Protein AF-A0AAD7UIY4-F1 (afdb_monomer_lite)

Foldseek 3Di:
DPLEFEADADPPPPDDDDPPDACQQLVNDPPVFWPAPDDPRFWTWGADPRDPFPPKIKTFGNDQAFLQDDDALSNLVVQAVCQAVLCWKKKGWSDVLQVDPGGGHIIITHHPVRVCVRRPVVNLVDPFPVVQLVVPDPDPFDQDPVQRTDWDWDDGPLLPLFQKTKTWADACVVDPDNCVPVVVSSVNSVNNVCVSQVQSVQDDPPTGATWMWIDHNTMIMITGWDGQFDPRFGDHNVLSSSRTYDHDPVSSVVCVVVVCSSVRNNVGGDGHPDD

Organism: NCBI:txid2483200

pLDDT: mean 83.45, std 15.8, range [35.38, 98.38]

Sequence (275 aa):
MRFVVMLSSRDEKPRGGGTDYDPLAIENVPASMVVKERIFDDYALILNKFPAFRGHALLASLDPIDQAARLTKWDLDALHRCATAAKALGFYNSHDVAGSSQVHRHFQLVPVDSIAAVVGRRNFFFPGIFDQVHELPREFWRWSSKTPFFPVVRRLPALHGVAHGLVQLPRRATFDIDFARDGGFADALLRSYVALATDLGILGDVQEAPHNILLSEAWILVVKRAKATARGVAVNGLAFAAILLARDADVFDALVRDRRPLSVLRDVSAAPPPP

Structure (mmCIF, N/CA/C/O backbone):
data_AF-A0AAD7UIY4-F1
#
_entry.id   AF-A0AAD7UIY4-F1
#
loop_
_atom_site.group_PDB
_atom_site.id
_atom_site.type_symbol
_atom_site.label_atom_id
_atom_site.label_alt_id
_atom_site.label_comp_id
_atom_site.label_asym_id
_atom_site.label_entity_id
_atom_site.label_seq_id
_atom_site.pdbx_PDB_ins_code
_atom_site.Cartn_x
_atom_site.Cartn_y
_atom_site.Cartn_z
_atom_site.occupancy
_atom_site.B_iso_or_equiv
_atom_site.auth_seq_id
_atom_site.auth_comp_id
_atom_site.auth_asym_id
_atom_site.auth_atom_id
_atom_site.pdbx_PDB_model_num
ATOM 1 N N . MET A 1 1 ? -6.453 18.202 16.624 1.00 43.06 1 MET A N 1
ATOM 2 C CA . MET A 1 1 ? -5.857 16.950 16.110 1.00 43.06 1 MET A CA 1
ATOM 3 C C . MET A 1 1 ? -6.797 16.375 15.057 1.00 43.06 1 MET A C 1
ATOM 5 O O . MET A 1 1 ? -7.878 15.940 15.430 1.00 43.06 1 MET A O 1
ATOM 9 N N . ARG A 1 2 ? -6.467 16.454 13.759 1.00 51.56 2 ARG A N 1
ATOM 10 C CA . ARG A 1 2 ? -7.302 15.898 12.671 1.00 51.56 2 ARG A CA 1
ATOM 11 C C . ARG A 1 2 ? -6.602 14.690 12.035 1.00 51.56 2 ARG A C 1
ATOM 13 O O . ARG A 1 2 ? -5.917 14.833 11.034 1.00 51.56 2 ARG A O 1
ATOM 20 N N . PHE A 1 3 ? -6.769 13.519 12.651 1.00 66.56 3 PHE A N 1
ATOM 21 C CA . PHE A 1 3 ? -6.440 12.204 12.058 1.00 66.56 3 PHE A CA 1
ATOM 22 C C . PHE A 1 3 ? -7.589 11.651 11.209 1.00 66.56 3 PHE A C 1
ATOM 24 O O . PHE A 1 3 ? -7.449 10.650 10.514 1.00 66.56 3 PHE A O 1
ATOM 31 N N . VAL A 1 4 ? -8.747 12.300 11.314 1.00 69.12 4 VAL A N 1
ATOM 32 C CA . VAL A 1 4 ? -9.960 11.979 10.582 1.00 69.12 4 VAL A CA 1
ATOM 33 C C . VAL A 1 4 ? -10.138 13.057 9.526 1.00 69.12 4 VAL A C 1
ATOM 35 O O . VAL A 1 4 ? -10.145 14.250 9.841 1.00 69.12 4 VAL A O 1
ATOM 38 N N . VAL A 1 5 ? -10.252 12.635 8.277 1.00 73.31 5 VAL A N 1
ATOM 39 C CA . VAL A 1 5 ? -10.535 13.491 7.132 1.00 73.31 5 VAL A CA 1
ATOM 40 C C . VAL A 1 5 ? -11.968 13.222 6.712 1.00 73.31 5 VAL A C 1
ATOM 42 O O . VAL A 1 5 ? -12.339 12.079 6.447 1.00 73.31 5 VAL A O 1
ATOM 45 N N . MET A 1 6 ? -12.768 14.283 6.664 1.00 74.81 6 MET A N 1
ATOM 46 C CA . MET A 1 6 ? -14.099 14.216 6.083 1.00 74.81 6 MET A CA 1
ATOM 47 C C . MET A 1 6 ? -13.977 14.127 4.569 1.00 74.81 6 MET A C 1
ATOM 49 O O . MET A 1 6 ? -13.339 14.979 3.948 1.00 74.81 6 MET A O 1
ATOM 53 N N . LEU A 1 7 ? -14.568 13.098 3.974 1.00 68.12 7 LEU A N 1
ATOM 54 C CA . LEU A 1 7 ? -14.734 13.052 2.531 1.00 68.12 7 LEU A CA 1
ATOM 55 C C . LEU A 1 7 ? -15.811 14.070 2.147 1.00 68.12 7 LEU A C 1
ATOM 57 O O . LEU A 1 7 ? -16.912 14.038 2.690 1.00 68.12 7 LEU A O 1
ATOM 61 N N . SER A 1 8 ? -15.516 14.970 1.208 1.00 57.50 8 SER A N 1
ATOM 62 C CA . SER A 1 8 ? -16.577 15.747 0.564 1.00 57.50 8 SER A CA 1
ATOM 63 C C . SER A 1 8 ? -17.546 14.778 -0.117 1.00 57.50 8 SER A C 1
ATOM 65 O O . SER A 1 8 ? -17.100 13.772 -0.681 1.00 57.50 8 SER A O 1
ATOM 67 N N . SER A 1 9 ? -18.851 15.058 -0.025 1.00 47.31 9 SER A N 1
ATOM 68 C CA . SER A 1 9 ? -19.930 14.218 -0.560 1.00 47.31 9 SER A CA 1
ATOM 69 C C . SER A 1 9 ? -19.562 13.678 -1.940 1.00 47.31 9 SER A C 1
ATOM 71 O O . SER A 1 9 ? -19.321 14.446 -2.872 1.00 47.31 9 SER A O 1
ATOM 73 N N . ARG A 1 10 ? -19.457 12.354 -2.058 1.00 53.06 10 ARG A N 1
ATOM 74 C CA . ARG A 1 10 ? -19.267 11.703 -3.352 1.00 53.06 10 ARG A CA 1
ATOM 75 C C . ARG A 1 10 ? -20.623 11.635 -4.045 1.00 53.06 10 ARG A C 1
ATOM 77 O O . ARG A 1 10 ? -21.577 11.186 -3.416 1.00 53.06 10 ARG A O 1
ATOM 84 N N . ASP A 1 11 ? -20.671 11.959 -5.334 1.00 43.06 11 ASP A N 1
ATOM 85 C CA . ASP A 1 11 ? -21.581 11.237 -6.226 1.00 43.06 11 ASP A CA 1
ATOM 86 C C . ASP A 1 11 ? -21.303 9.749 -6.001 1.00 43.06 11 ASP A C 1
ATOM 88 O O . ASP A 1 11 ? -20.136 9.334 -6.036 1.00 43.06 11 ASP A O 1
ATOM 92 N N . GLU A 1 12 ? -22.324 8.965 -5.649 1.00 42.91 12 GLU A N 1
ATOM 93 C CA . GLU A 1 12 ? -22.140 7.553 -5.323 1.00 42.91 12 GLU A CA 1
ATOM 94 C C . GLU A 1 12 ? -21.282 6.888 -6.402 1.00 42.91 12 GLU A C 1
ATOM 96 O O . GLU A 1 12 ? -21.624 6.895 -7.585 1.00 42.91 12 GLU A O 1
ATOM 101 N N . LYS A 1 13 ? -20.134 6.319 -6.003 1.00 47.25 13 LYS A N 1
ATOM 102 C CA . LYS A 1 13 ? -19.367 5.454 -6.903 1.00 47.25 13 LYS A CA 1
ATOM 103 C C . LYS A 1 13 ? -20.346 4.340 -7.290 1.00 47.25 13 LYS A C 1
ATOM 105 O O . LYS A 1 13 ? -20.776 3.638 -6.369 1.00 47.25 13 LYS A O 1
ATOM 110 N N . PRO A 1 14 ? -20.736 4.197 -8.571 1.00 40.72 14 PRO A N 1
ATOM 111 C CA . PRO A 1 14 ? -21.748 3.226 -8.948 1.00 40.72 14 PRO A CA 1
ATOM 112 C C . PRO A 1 14 ? -21.320 1.860 -8.416 1.00 40.72 14 PRO A C 1
ATOM 114 O O . PRO A 1 14 ? -20.187 1.417 -8.634 1.00 40.72 14 PRO A O 1
ATOM 117 N N . ARG A 1 15 ? -22.196 1.242 -7.619 1.00 41.91 15 ARG A N 1
ATOM 118 C CA . ARG A 1 15 ? -21.988 -0.118 -7.132 1.00 41.91 15 ARG A CA 1
ATOM 119 C C . ARG A 1 15 ? -22.117 -1.030 -8.343 1.00 41.91 15 ARG A C 1
ATOM 121 O O . ARG A 1 15 ? -23.230 -1.254 -8.789 1.00 41.91 15 ARG A O 1
ATOM 128 N N . GLY A 1 16 ? -20.983 -1.494 -8.863 1.00 40.84 16 GLY A N 1
ATOM 129 C CA . GLY A 1 16 ? -20.908 -2.531 -9.889 1.00 40.84 16 GLY A CA 1
ATOM 130 C C . GLY A 1 16 ? -21.664 -2.199 -11.176 1.00 40.84 16 GLY A C 1
ATOM 131 O O . GLY A 1 16 ? -22.833 -2.540 -11.323 1.00 40.84 16 GLY A O 1
ATOM 132 N N . GLY A 1 17 ? -20.959 -1.635 -12.161 1.00 35.38 17 GLY A N 1
ATOM 133 C CA . GLY A 1 17 ? -21.239 -2.053 -13.537 1.00 35.38 17 GLY A CA 1
ATOM 134 C C . GLY A 1 17 ? -20.966 -3.557 -13.628 1.00 35.38 17 GLY A C 1
ATOM 135 O O . GLY A 1 17 ? -20.119 -4.047 -12.881 1.00 35.38 17 GLY A O 1
ATOM 136 N N . GLY A 1 18 ? -21.735 -4.280 -14.445 1.00 42.84 18 GLY A N 1
ATOM 137 C CA . GLY A 1 18 ? -21.683 -5.741 -14.558 1.00 42.84 18 GLY A CA 1
ATOM 138 C C . GLY A 1 18 ? -20.267 -6.310 -14.689 1.00 42.84 18 GLY A C 1
ATOM 139 O O . GLY A 1 18 ? -19.319 -5.587 -14.979 1.00 42.84 18 GLY A O 1
ATOM 140 N N . THR A 1 19 ? -20.146 -7.620 -14.488 1.00 54.94 19 THR A N 1
ATOM 141 C CA . THR A 1 19 ? -18.904 -8.411 -14.361 1.00 54.94 19 THR A CA 1
ATOM 142 C C . THR A 1 19 ? -17.861 -8.268 -15.483 1.00 54.94 19 THR A C 1
ATOM 144 O O . THR A 1 19 ? -16.831 -8.922 -15.404 1.00 54.94 19 THR A O 1
ATOM 147 N N . ASP A 1 20 ? -18.101 -7.426 -16.488 1.00 68.81 20 ASP A N 1
ATOM 148 C CA . ASP A 1 20 ? -17.290 -7.249 -17.697 1.00 68.81 20 ASP A CA 1
ATOM 149 C C . ASP A 1 20 ? -16.693 -5.831 -17.856 1.00 68.81 20 ASP A C 1
ATOM 151 O O . ASP A 1 20 ? -15.932 -5.584 -18.786 1.00 68.81 20 ASP A O 1
ATOM 155 N N . TYR A 1 21 ? -17.027 -4.865 -16.982 1.00 85.31 21 TYR A N 1
ATOM 156 C CA . TYR A 1 21 ? -16.482 -3.500 -17.072 1.00 85.31 21 TYR A CA 1
ATOM 157 C C . TYR A 1 21 ? -15.357 -3.257 -16.063 1.00 85.31 21 TYR A C 1
ATOM 159 O O . TYR A 1 21 ? -15.598 -3.119 -14.860 1.00 85.31 21 TYR A O 1
ATOM 167 N N . ASP A 1 22 ? -14.136 -3.116 -16.573 1.00 91.25 22 ASP A N 1
ATOM 168 C CA . ASP A 1 22 ? -12.963 -2.748 -15.788 1.00 91.25 22 ASP A CA 1
ATOM 169 C C . ASP A 1 22 ? -12.681 -1.233 -15.875 1.00 91.25 22 ASP A C 1
ATOM 171 O O . ASP A 1 22 ? -12.227 -0.747 -16.913 1.00 91.25 22 ASP A O 1
ATOM 175 N N . PRO A 1 23 ? -12.905 -0.451 -14.800 1.00 91.38 23 PRO A N 1
ATOM 176 C CA . PRO A 1 23 ? -12.674 0.993 -14.809 1.00 91.38 23 PRO A CA 1
ATOM 177 C C . PRO A 1 23 ? -11.189 1.388 -14.793 1.00 91.38 23 PRO A C 1
ATOM 179 O O . PRO A 1 23 ? -10.902 2.587 -14.807 1.00 91.38 23 PRO A O 1
ATOM 182 N N . LEU A 1 24 ? -10.272 0.426 -14.662 1.00 93.38 24 LEU A N 1
ATOM 183 C CA . LEU A 1 24 ? -8.826 0.648 -14.658 1.00 93.38 24 LEU A CA 1
ATOM 184 C C . LEU A 1 24 ? -8.158 0.233 -15.974 1.00 93.38 24 LEU A C 1
ATOM 186 O O . LEU A 1 24 ? -7.018 0.635 -16.200 1.00 93.38 24 LEU A O 1
ATOM 190 N N . ALA A 1 25 ? -8.862 -0.493 -16.847 1.00 92.81 25 ALA A N 1
ATOM 191 C CA . ALA A 1 25 ? -8.415 -0.739 -18.213 1.00 92.81 25 ALA A CA 1
ATOM 192 C C . ALA A 1 25 ? -8.257 0.598 -18.954 1.00 92.81 25 ALA A C 1
ATOM 194 O O . ALA A 1 25 ? -9.132 1.466 -18.880 1.00 92.81 25 ALA A O 1
ATOM 195 N N . ILE A 1 26 ? -7.121 0.796 -19.626 1.00 91.56 26 ILE A N 1
ATOM 196 C CA . ILE A 1 26 ? -6.705 2.113 -20.127 1.00 91.56 26 ILE A CA 1
ATOM 197 C C . ILE A 1 26 ? -7.693 2.690 -21.148 1.00 91.56 26 ILE A C 1
ATOM 199 O O . ILE A 1 26 ? -7.955 3.890 -21.147 1.00 91.56 26 ILE A O 1
ATOM 203 N N . GLU A 1 27 ? -8.314 1.829 -21.950 1.00 91.50 27 GLU A N 1
ATOM 204 C CA . GLU A 1 27 ? -9.367 2.147 -22.913 1.00 91.50 27 GLU A CA 1
ATOM 205 C C . GLU A 1 27 ? -10.652 2.683 -22.261 1.00 91.50 27 GLU A C 1
ATOM 207 O O . GLU A 1 27 ? -11.400 3.430 -22.892 1.00 91.50 27 GLU A O 1
ATOM 212 N N . ASN A 1 28 ? -10.887 2.352 -20.988 1.00 93.81 28 ASN A N 1
ATOM 213 C CA . ASN A 1 28 ? -12.046 2.786 -20.209 1.00 93.81 28 ASN A CA 1
ATOM 214 C C . ASN A 1 28 ? -11.757 4.050 -19.376 1.00 93.81 28 ASN A C 1
ATOM 216 O O . ASN A 1 28 ? -12.668 4.616 -18.757 1.00 93.81 28 ASN A O 1
ATOM 220 N N . VAL A 1 29 ? -10.502 4.513 -19.337 1.00 94.19 29 VAL A N 1
ATOM 221 C CA . VAL A 1 29 ? -10.089 5.707 -18.591 1.00 94.19 29 VAL A CA 1
ATOM 222 C C . VAL A 1 29 ? -10.163 6.939 -19.503 1.00 94.19 29 VAL A C 1
ATOM 224 O O . VAL A 1 29 ? -9.550 6.958 -20.567 1.00 94.19 29 VAL A O 1
ATOM 227 N N . PRO A 1 30 ? -10.856 8.026 -19.101 1.00 95.12 30 PRO A N 1
ATOM 228 C CA . PRO A 1 30 ? -10.856 9.263 -19.875 1.00 95.12 30 PRO A CA 1
ATOM 229 C C . PRO A 1 30 ? -9.433 9.782 -20.107 1.00 95.12 30 PRO A C 1
ATOM 231 O O . PRO A 1 30 ? -8.665 9.902 -19.153 1.00 95.12 30 PRO A O 1
ATOM 234 N N . ALA A 1 31 ? -9.105 10.182 -21.339 1.00 94.88 31 ALA A N 1
ATOM 235 C CA . ALA A 1 31 ? -7.763 10.658 -21.699 1.00 94.88 31 ALA A CA 1
ATOM 236 C C . ALA A 1 31 ? -7.254 11.805 -20.800 1.00 94.88 31 ALA A C 1
ATOM 238 O O . ALA A 1 31 ? -6.067 11.888 -20.502 1.00 94.88 31 ALA A O 1
ATOM 239 N N . SER A 1 32 ? -8.154 12.654 -20.289 1.00 95.31 32 SER A N 1
ATOM 240 C CA . SER A 1 32 ? -7.828 13.737 -19.346 1.00 95.31 32 SER A CA 1
ATOM 241 C C . SER A 1 32 ? -7.322 13.261 -17.979 1.00 95.31 32 SER A C 1
ATOM 243 O O . SER A 1 32 ? -6.753 14.047 -17.222 1.00 95.31 32 SER A O 1
ATOM 245 N N . MET A 1 33 ? -7.541 11.991 -17.643 1.00 96.50 33 MET A N 1
ATOM 246 C CA . MET A 1 33 ? -7.080 11.362 -16.410 1.00 96.50 33 MET A CA 1
ATOM 247 C C . MET A 1 33 ? -5.817 10.527 -16.614 1.00 96.50 33 MET A C 1
ATOM 249 O O . MET A 1 33 ? -5.209 10.120 -15.626 1.00 96.50 33 MET A O 1
ATOM 253 N N . VAL A 1 34 ? -5.395 10.274 -17.851 1.00 96.94 34 VAL A N 1
ATOM 254 C CA . VAL A 1 34 ? -4.191 9.492 -18.128 1.00 96.94 34 VAL A CA 1
ATOM 255 C C . VAL A 1 34 ? -2.964 10.393 -18.006 1.00 96.94 34 VAL A C 1
ATOM 257 O O . VAL A 1 34 ? -2.796 11.355 -18.749 1.00 96.94 34 VAL A O 1
ATOM 260 N N . VAL A 1 35 ? -2.083 10.086 -17.052 1.00 96.31 35 VAL A N 1
ATOM 261 C CA . VAL A 1 35 ? -0.799 10.786 -16.883 1.00 96.31 35 VAL A CA 1
ATOM 262 C C . VAL A 1 35 ? 0.253 10.172 -17.805 1.00 96.31 35 VAL A C 1
ATOM 264 O O . VAL A 1 35 ? 1.027 10.889 -18.442 1.00 96.31 35 VAL A O 1
ATOM 267 N N . LYS A 1 36 ? 0.287 8.836 -17.865 1.00 96.69 36 LYS A N 1
ATOM 268 C CA . LYS A 1 36 ? 1.100 8.039 -18.787 1.00 96.69 36 LYS A CA 1
ATOM 269 C C . LYS A 1 36 ? 0.333 6.779 -19.168 1.00 96.69 36 LYS A C 1
ATOM 271 O O . LYS A 1 36 ? -0.017 6.001 -18.288 1.00 96.69 36 LYS A O 1
ATOM 276 N N . GLU A 1 37 ? 0.138 6.569 -20.466 1.00 96.12 37 GLU A N 1
ATOM 277 C CA . GLU A 1 37 ? -0.482 5.348 -21.004 1.00 96.12 37 GLU A CA 1
ATOM 278 C C . GLU A 1 37 ? 0.381 4.107 -20.763 1.00 96.12 37 GLU A C 1
ATOM 280 O O . GLU A 1 37 ? -0.148 3.017 -20.592 1.00 96.12 37 GLU A O 1
ATOM 285 N N . ARG A 1 38 ? 1.710 4.277 -20.723 1.00 96.50 38 ARG A N 1
ATOM 286 C CA . ARG A 1 38 ? 2.664 3.205 -20.437 1.00 96.50 38 ARG A CA 1
ATOM 287 C C . ARG A 1 38 ? 3.859 3.724 -19.642 1.00 96.50 38 ARG A C 1
ATOM 289 O O . ARG A 1 38 ? 4.461 4.739 -20.003 1.00 96.50 38 ARG A O 1
ATOM 296 N N . ILE A 1 39 ? 4.207 3.029 -18.566 1.00 94.88 39 ILE A N 1
ATOM 297 C CA . ILE A 1 39 ? 5.400 3.239 -17.746 1.00 94.88 39 ILE A CA 1
ATOM 298 C C . ILE A 1 39 ? 5.933 1.884 -17.270 1.00 94.88 39 ILE A C 1
ATOM 300 O O . ILE A 1 39 ? 5.157 1.017 -16.879 1.00 94.88 39 ILE A O 1
ATOM 304 N N . PHE A 1 40 ? 7.259 1.713 -17.312 1.00 93.25 40 PHE A N 1
ATOM 305 C CA . PHE A 1 40 ? 7.935 0.444 -16.989 1.00 93.25 40 PHE A CA 1
ATOM 306 C C . PHE A 1 40 ? 7.356 -0.760 -17.750 1.00 93.25 40 PHE A C 1
ATOM 308 O O . PHE A 1 40 ? 7.259 -1.846 -17.196 1.00 93.25 40 PHE A O 1
ATOM 315 N N . ASP A 1 41 ? 6.939 -0.516 -18.994 1.00 91.94 41 ASP A N 1
ATOM 316 C CA . ASP A 1 41 ? 6.332 -1.455 -19.941 1.00 91.94 41 ASP A CA 1
ATOM 317 C C . ASP A 1 41 ? 4.955 -2.016 -19.559 1.00 91.94 41 ASP A C 1
ATOM 319 O O . ASP A 1 41 ? 4.085 -2.029 -20.425 1.00 91.94 41 ASP A O 1
ATOM 323 N N . ASP A 1 42 ? 4.700 -2.345 -18.295 1.00 96.25 42 ASP A N 1
ATOM 324 C CA . ASP A 1 42 ? 3.527 -3.131 -17.882 1.00 96.25 42 ASP A CA 1
ATOM 325 C C . ASP A 1 42 ? 2.455 -2.336 -17.122 1.00 96.25 42 ASP A C 1
ATOM 327 O O . ASP A 1 42 ? 1.454 -2.908 -16.689 1.00 96.25 42 ASP A O 1
ATOM 331 N N . TYR A 1 43 ? 2.640 -1.024 -16.940 1.00 98.06 43 TYR A N 1
ATOM 332 C CA . TYR A 1 43 ? 1.742 -0.205 -16.120 1.00 98.06 43 TYR A CA 1
ATOM 333 C C . TYR A 1 43 ? 1.270 1.060 -16.831 1.00 98.06 43 TYR A C 1
ATOM 335 O O . TYR A 1 43 ? 1.999 1.659 -17.620 1.00 98.06 43 TYR A O 1
ATOM 343 N N . ALA A 1 44 ? 0.087 1.535 -16.455 1.00 98.00 44 ALA A N 1
ATOM 344 C CA . ALA A 1 44 ? -0.394 2.880 -16.734 1.00 98.00 44 ALA A CA 1
ATOM 345 C C . ALA A 1 44 ? -0.421 3.713 -15.446 1.00 98.00 44 ALA A C 1
ATOM 347 O O . ALA A 1 44 ? -0.730 3.218 -14.359 1.00 98.00 44 ALA A O 1
ATOM 348 N N . LEU A 1 45 ? -0.132 5.009 -15.569 1.00 98.06 45 LEU A N 1
ATOM 349 C CA . LEU A 1 45 ? -0.292 5.973 -14.483 1.00 98.06 45 LEU A CA 1
ATOM 350 C C . LEU A 1 45 ? -1.500 6.859 -14.784 1.00 98.06 45 LEU A C 1
ATOM 352 O O . LEU A 1 45 ? -1.476 7.653 -15.727 1.00 98.06 45 LEU A O 1
ATOM 356 N N . ILE A 1 46 ? -2.539 6.749 -13.962 1.00 97.62 46 ILE A N 1
ATOM 357 C CA . ILE A 1 46 ? -3.818 7.443 -14.149 1.00 97.62 46 ILE A CA 1
ATOM 358 C C . ILE A 1 46 ? -4.208 8.213 -12.885 1.00 97.62 46 ILE A C 1
ATOM 360 O O . ILE A 1 46 ? -3.826 7.857 -11.776 1.00 97.62 46 ILE A O 1
ATOM 364 N N . LEU A 1 47 ? -4.970 9.292 -13.012 1.00 97.06 47 LEU A N 1
ATOM 365 C CA . LEU A 1 47 ? -5.500 10.033 -11.871 1.00 97.06 47 LEU A CA 1
ATOM 366 C C . LEU A 1 47 ? -6.675 9.277 -11.245 1.00 97.06 47 LEU A C 1
ATOM 368 O O . LEU A 1 47 ? -7.480 8.654 -11.932 1.00 97.06 47 LEU A O 1
ATOM 372 N N . ASN A 1 48 ? -6.813 9.356 -9.924 1.00 94.81 48 ASN A N 1
ATOM 373 C CA . ASN A 1 48 ? -7.986 8.823 -9.245 1.00 94.81 48 ASN A CA 1
ATOM 374 C C . ASN A 1 48 ? -9.213 9.690 -9.575 1.00 94.81 48 ASN A C 1
ATOM 376 O O . ASN A 1 48 ? -9.179 10.903 -9.373 1.00 94.81 48 ASN A O 1
ATOM 380 N N . LYS A 1 49 ? -10.312 9.064 -10.022 1.00 90.81 49 LYS A N 1
ATOM 381 C CA . LYS A 1 49 ? -11.585 9.736 -10.354 1.00 90.81 49 LYS A CA 1
ATOM 382 C C . LYS A 1 49 ? -12.221 10.456 -9.163 1.00 90.81 49 LYS A C 1
ATOM 384 O O . LYS A 1 49 ? -12.889 11.468 -9.341 1.00 90.81 49 LYS A O 1
ATOM 389 N N . PHE A 1 50 ? -12.017 9.936 -7.951 1.00 87.94 50 PHE A N 1
ATOM 390 C CA . PHE A 1 50 ? -12.629 10.447 -6.720 1.00 87.94 50 PHE A CA 1
ATOM 391 C C . PHE A 1 50 ? -11.565 10.733 -5.647 1.00 87.94 50 PHE A C 1
ATOM 393 O O . PHE A 1 50 ? -11.535 10.061 -4.600 1.00 87.94 50 PHE A O 1
ATOM 400 N N . PRO A 1 51 ? -10.652 11.689 -5.901 1.00 89.06 51 PRO A N 1
ATOM 401 C CA . PRO A 1 51 ? -9.492 11.902 -5.057 1.00 89.06 51 PRO A CA 1
ATOM 402 C C . PRO A 1 51 ? -9.873 12.667 -3.783 1.00 89.06 51 PRO A C 1
ATOM 404 O O . PRO A 1 51 ? -10.364 13.787 -3.840 1.00 89.06 51 PRO A O 1
ATOM 407 N N . ALA A 1 52 ? -9.583 12.089 -2.613 1.00 86.56 52 ALA A N 1
ATOM 408 C CA . ALA A 1 52 ? -9.620 12.823 -1.339 1.00 86.56 52 ALA A CA 1
ATOM 409 C C . ALA A 1 52 ? -8.415 13.773 -1.171 1.00 86.56 52 ALA A C 1
ATOM 411 O O . ALA A 1 52 ? -8.433 14.682 -0.347 1.00 86.56 52 ALA A O 1
ATOM 412 N N . PHE A 1 53 ? -7.359 13.544 -1.955 1.00 89.62 53 PHE A N 1
ATOM 413 C CA . PHE A 1 53 ? -6.098 14.273 -1.924 1.00 89.62 53 PHE A CA 1
ATOM 414 C C . PHE A 1 53 ? -5.738 14.687 -3.348 1.00 89.62 53 PHE A C 1
ATOM 416 O O . PHE A 1 53 ? -5.819 13.877 -4.274 1.00 89.62 53 PHE A O 1
ATOM 423 N N . ARG A 1 54 ? -5.334 15.942 -3.540 1.00 92.50 54 ARG A N 1
ATOM 424 C CA . ARG A 1 54 ? -4.926 16.461 -4.846 1.00 92.50 54 ARG A CA 1
ATOM 425 C C . ARG A 1 54 ? -3.744 15.651 -5.383 1.00 92.50 54 ARG A C 1
ATOM 427 O O . ARG A 1 54 ? -2.784 15.384 -4.667 1.00 92.50 54 ARG A O 1
ATOM 434 N N . GLY A 1 55 ? -3.811 15.294 -6.664 1.00 93.38 55 GLY A N 1
ATOM 435 C CA . GLY A 1 55 ? -2.764 14.507 -7.317 1.00 93.38 55 GLY A CA 1
ATOM 436 C C . GLY A 1 55 ? -2.729 13.038 -6.890 1.00 93.38 55 GLY A C 1
ATOM 437 O O . GLY A 1 55 ? -1.741 12.370 -7.172 1.00 93.38 55 GLY A O 1
ATOM 438 N N . HIS A 1 56 ? -3.774 12.529 -6.221 1.00 96.19 56 HIS A N 1
ATOM 439 C CA . HIS A 1 56 ? -3.915 11.095 -5.979 1.00 96.19 56 HIS A CA 1
ATOM 440 C C . HIS A 1 56 ? -4.005 10.359 -7.323 1.00 96.19 56 HIS A C 1
ATOM 442 O O . HIS A 1 56 ? -4.958 10.556 -8.079 1.00 96.19 56 HIS A O 1
ATOM 448 N N . ALA A 1 57 ? -3.014 9.517 -7.599 1.00 97.62 57 ALA A N 1
ATOM 449 C CA . ALA A 1 57 ? -2.906 8.713 -8.807 1.00 97.62 57 ALA A CA 1
ATOM 450 C C . ALA A 1 57 ? -2.971 7.211 -8.495 1.00 97.62 57 ALA A C 1
ATOM 452 O O . ALA A 1 57 ? -2.706 6.780 -7.370 1.00 97.62 57 ALA A O 1
ATOM 453 N N . LEU A 1 58 ? -3.323 6.429 -9.507 1.00 98.19 58 LEU A N 1
ATOM 454 C CA . LEU A 1 58 ? -3.303 4.979 -9.527 1.00 98.19 58 LEU A CA 1
ATOM 455 C C . LEU A 1 58 ? -2.227 4.532 -10.520 1.00 98.19 58 LEU A C 1
ATOM 457 O O . LEU A 1 58 ? -2.172 5.034 -11.642 1.00 98.19 58 LEU A O 1
ATOM 461 N N . LEU A 1 59 ? -1.381 3.601 -10.099 1.00 98.38 59 LEU A N 1
ATOM 462 C CA . LEU A 1 59 ? -0.494 2.846 -10.976 1.00 98.38 59 LEU A CA 1
ATOM 463 C C . LEU A 1 59 ? -1.175 1.497 -11.216 1.00 98.38 59 LEU A C 1
ATOM 465 O O . LEU A 1 59 ? -1.165 0.657 -10.318 1.00 98.38 59 LEU A O 1
ATOM 469 N N . ALA A 1 60 ? -1.838 1.337 -12.356 1.00 98.06 60 ALA A N 1
ATOM 470 C CA . ALA A 1 60 ? -2.584 0.128 -12.712 1.00 98.06 60 ALA A CA 1
ATOM 471 C C . ALA A 1 60 ? -1.751 -0.733 -13.664 1.00 98.06 60 ALA A C 1
ATOM 473 O O . ALA A 1 60 ? -1.013 -0.178 -14.480 1.00 98.06 60 ALA A O 1
ATOM 474 N N . SER A 1 61 ? -1.838 -2.059 -13.555 1.00 98.06 61 SER A N 1
ATOM 475 C CA . SER A 1 61 ? -1.277 -2.932 -14.590 1.00 98.06 61 SER A CA 1
ATOM 476 C C . SER A 1 61 ? -2.009 -2.718 -15.916 1.00 98.06 61 SER A C 1
ATOM 478 O O . SER A 1 61 ? -3.144 -2.251 -15.950 1.00 98.06 61 SER A O 1
ATOM 480 N N . LEU A 1 62 ? -1.336 -3.002 -17.025 1.00 97.25 62 LEU A N 1
ATOM 481 C CA . LEU A 1 62 ? -1.971 -3.018 -18.342 1.00 97.25 62 LEU A CA 1
ATOM 482 C C . LEU A 1 62 ? -2.708 -4.336 -18.580 1.00 97.25 62 LEU A C 1
ATOM 484 O O . LEU A 1 62 ? -3.799 -4.332 -19.140 1.00 97.25 62 LEU A O 1
ATOM 488 N N . ASP A 1 63 ? -2.129 -5.440 -18.110 1.00 95.56 63 ASP A N 1
ATOM 489 C CA . ASP A 1 63 ? -2.797 -6.736 -18.094 1.00 95.56 63 ASP A CA 1
ATOM 490 C C . ASP A 1 63 ? -3.793 -6.814 -16.924 1.00 95.56 63 ASP A C 1
ATOM 492 O O . ASP A 1 63 ? -3.504 -6.287 -15.844 1.00 95.56 63 ASP A O 1
ATOM 496 N N . PRO A 1 64 ? -4.932 -7.518 -17.078 1.00 92.62 64 PRO A N 1
ATOM 497 C CA . PRO A 1 64 ? -5.965 -7.646 -16.049 1.00 92.62 64 PRO A CA 1
ATOM 498 C C . PRO A 1 64 ? 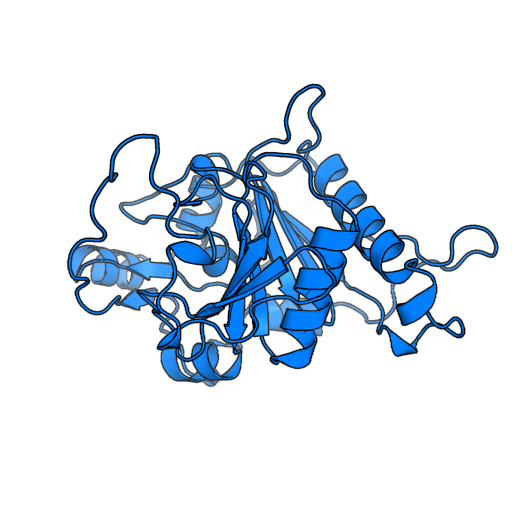-5.537 -8.634 -14.954 1.00 92.62 64 PRO A C 1
ATOM 500 O O . PRO A 1 64 ? -6.062 -9.741 -14.822 1.00 92.62 64 PRO A O 1
ATOM 503 N N . ILE A 1 65 ? -4.535 -8.248 -14.168 1.00 95.88 65 ILE A N 1
ATOM 504 C CA . ILE A 1 65 ? -4.012 -9.064 -13.076 1.00 95.88 65 ILE A CA 1
ATOM 505 C C . ILE A 1 65 ? -4.920 -8.899 -11.857 1.00 95.88 65 ILE A C 1
ATOM 507 O O . ILE A 1 65 ? -5.276 -7.782 -11.490 1.00 95.88 65 ILE A O 1
ATOM 511 N N . ASP A 1 66 ? -5.264 -9.999 -11.191 1.00 95.56 66 ASP A N 1
ATOM 512 C CA . ASP A 1 66 ? -6.057 -9.955 -9.962 1.00 95.56 66 ASP A CA 1
ATOM 513 C C . ASP A 1 66 ? -5.308 -9.218 -8.825 1.00 95.56 66 ASP A C 1
ATOM 515 O O . ASP A 1 66 ? -4.110 -9.414 -8.586 1.00 95.56 66 ASP A O 1
ATOM 519 N N . GLN A 1 67 ? -6.020 -8.356 -8.100 1.00 95.69 67 GLN A N 1
ATOM 520 C CA . GLN A 1 67 ? -5.512 -7.535 -6.998 1.00 95.69 67 GLN A CA 1
ATOM 521 C C . GLN A 1 67 ? -5.005 -8.396 -5.831 1.00 95.69 67 GLN A C 1
ATOM 523 O O . GLN A 1 67 ? -4.160 -7.964 -5.057 1.00 95.69 67 GLN A O 1
ATOM 528 N N . ALA A 1 68 ? -5.491 -9.617 -5.675 1.00 94.62 68 ALA A N 1
ATOM 529 C CA . ALA A 1 68 ? -5.053 -10.537 -4.642 1.00 94.62 68 ALA A CA 1
ATOM 530 C C . ALA A 1 68 ? -3.994 -11.534 -5.139 1.00 94.62 68 ALA A C 1
ATOM 532 O O . ALA A 1 68 ? -3.497 -12.345 -4.351 1.00 94.62 68 ALA A O 1
ATOM 533 N N . ALA A 1 69 ? -3.614 -11.480 -6.421 1.00 94.56 69 ALA A N 1
ATOM 534 C CA . ALA A 1 69 ? -2.490 -12.253 -6.924 1.00 94.56 69 ALA A CA 1
ATOM 535 C C . ALA A 1 69 ? -1.173 -11.772 -6.296 1.00 94.56 69 ALA A C 1
ATOM 537 O O . ALA A 1 69 ? -0.998 -10.592 -5.979 1.00 94.56 69 ALA A O 1
ATOM 538 N N . ARG A 1 70 ? -0.223 -12.703 -6.170 1.00 94.62 70 ARG A N 1
ATOM 539 C CA . ARG A 1 70 ? 1.095 -12.476 -5.564 1.00 94.62 70 ARG A CA 1
ATOM 540 C C . ARG A 1 70 ? 1.827 -11.310 -6.234 1.00 94.62 70 ARG A C 1
ATOM 542 O O . ARG A 1 70 ? 1.855 -11.208 -7.465 1.00 94.62 70 ARG A O 1
ATOM 549 N N . LEU A 1 71 ? 2.434 -10.449 -5.420 1.00 96.06 71 LEU A N 1
ATOM 550 C CA . LEU A 1 71 ? 3.251 -9.342 -5.911 1.00 96.06 71 LEU A CA 1
ATOM 551 C C . LEU A 1 71 ? 4.599 -9.836 -6.439 1.00 96.06 71 LEU A C 1
ATOM 553 O O . LEU A 1 71 ? 5.261 -10.691 -5.848 1.00 96.06 71 LEU A O 1
ATOM 557 N N . THR A 1 72 ? 5.027 -9.249 -7.546 1.00 95.81 72 THR A N 1
ATOM 558 C CA . THR A 1 72 ? 6.346 -9.433 -8.138 1.00 95.81 72 THR A CA 1
ATOM 559 C C . THR A 1 72 ? 7.312 -8.363 -7.634 1.00 95.81 72 THR A C 1
ATOM 561 O O . THR A 1 72 ? 6.930 -7.346 -7.049 1.00 95.81 72 THR A O 1
ATOM 564 N N . LYS A 1 73 ? 8.606 -8.553 -7.903 1.00 95.06 73 LYS A N 1
ATOM 565 C CA . LYS A 1 73 ? 9.592 -7.495 -7.660 1.00 95.06 73 LYS A CA 1
ATOM 566 C C . LYS A 1 73 ? 9.328 -6.239 -8.492 1.00 95.06 73 LYS A C 1
ATOM 568 O O . LYS A 1 73 ? 9.623 -5.142 -8.027 1.00 95.06 73 LYS A O 1
ATOM 573 N N . TRP A 1 74 ? 8.764 -6.393 -9.691 1.00 95.44 74 TRP A N 1
ATOM 574 C CA . TRP A 1 74 ? 8.497 -5.288 -10.607 1.00 95.44 74 TRP A CA 1
ATOM 575 C C . TRP A 1 74 ? 7.323 -4.434 -10.140 1.00 95.44 74 TRP A C 1
ATOM 577 O O . TRP A 1 74 ? 7.417 -3.215 -10.216 1.00 95.44 74 TRP A O 1
ATOM 587 N N . ASP A 1 75 ? 6.300 -5.048 -9.538 1.00 97.81 75 ASP A N 1
ATOM 588 C CA . ASP A 1 75 ? 5.207 -4.328 -8.870 1.00 97.81 75 ASP A CA 1
ATOM 589 C C . ASP A 1 75 ? 5.752 -3.382 -7.789 1.00 97.81 75 ASP A C 1
ATOM 591 O O . ASP A 1 75 ? 5.460 -2.184 -7.751 1.00 97.81 75 ASP A O 1
ATOM 595 N N . LEU A 1 76 ? 6.601 -3.929 -6.912 1.00 97.62 76 LEU A N 1
ATOM 596 C CA . LEU A 1 76 ? 7.198 -3.186 -5.806 1.00 97.62 76 LEU A CA 1
ATOM 597 C C . LEU A 1 76 ? 8.160 -2.101 -6.310 1.00 97.62 76 LEU A C 1
ATOM 599 O O . LEU A 1 76 ? 8.168 -0.993 -5.770 1.00 97.62 76 LEU A O 1
ATOM 603 N N . ASP A 1 77 ? 8.964 -2.392 -7.338 1.00 95.44 77 ASP A N 1
ATOM 604 C CA . ASP A 1 77 ? 9.897 -1.429 -7.931 1.00 95.44 77 ASP A CA 1
ATOM 605 C C . ASP A 1 77 ? 9.165 -0.283 -8.632 1.00 95.44 77 ASP A C 1
ATOM 607 O O . ASP A 1 77 ? 9.520 0.877 -8.412 1.00 95.44 77 ASP A O 1
ATOM 611 N N . ALA A 1 78 ? 8.118 -0.582 -9.403 1.00 96.44 78 ALA A N 1
ATOM 612 C CA . ALA A 1 78 ? 7.292 0.409 -10.082 1.00 96.44 78 ALA A CA 1
ATOM 613 C C . ALA A 1 78 ? 6.598 1.332 -9.069 1.00 96.44 78 ALA A C 1
ATOM 615 O O . ALA A 1 78 ? 6.736 2.558 -9.155 1.00 96.44 78 ALA A O 1
ATOM 616 N N . LEU A 1 79 ? 5.960 0.758 -8.037 1.00 98.00 79 LEU A N 1
ATOM 617 C CA . LEU A 1 79 ? 5.369 1.528 -6.941 1.00 98.00 79 LEU A CA 1
ATOM 618 C C . LEU A 1 79 ? 6.415 2.412 -6.252 1.00 98.00 79 LEU A C 1
ATOM 620 O O . LEU A 1 79 ? 6.171 3.602 -6.049 1.00 98.00 79 LEU A O 1
ATOM 624 N N . HIS A 1 80 ? 7.592 1.869 -5.927 1.00 96.25 80 HIS A N 1
ATOM 625 C CA . HIS A 1 80 ? 8.659 2.633 -5.285 1.00 96.25 80 HIS A CA 1
ATOM 626 C C . HIS A 1 80 ? 9.136 3.792 -6.159 1.00 96.25 80 HIS A C 1
ATOM 628 O O . HIS A 1 80 ? 9.279 4.910 -5.669 1.00 96.25 80 HIS A O 1
ATOM 634 N N . ARG A 1 81 ? 9.438 3.554 -7.441 1.00 94.38 81 ARG A N 1
ATOM 635 C CA . ARG A 1 81 ? 9.945 4.599 -8.345 1.00 94.38 81 ARG A CA 1
ATOM 636 C C . ARG A 1 81 ? 8.933 5.725 -8.496 1.00 94.38 81 ARG A C 1
ATOM 638 O O . ARG A 1 81 ? 9.314 6.889 -8.381 1.00 94.38 81 ARG A O 1
ATOM 645 N N . CYS A 1 82 ? 7.658 5.390 -8.687 1.00 95.94 82 CYS A N 1
ATOM 646 C CA . CYS A 1 82 ? 6.592 6.382 -8.766 1.00 95.94 82 CYS A CA 1
ATOM 647 C C . CYS A 1 82 ? 6.419 7.145 -7.447 1.00 95.94 82 CYS A C 1
ATOM 649 O O . CYS A 1 82 ? 6.328 8.372 -7.472 1.00 95.94 82 CYS A O 1
ATOM 651 N N . ALA A 1 83 ? 6.427 6.456 -6.301 1.00 95.12 83 ALA A N 1
ATOM 652 C CA . ALA A 1 83 ? 6.311 7.086 -4.987 1.00 95.12 83 ALA A CA 1
ATOM 653 C C . ALA A 1 83 ? 7.467 8.060 -4.715 1.00 95.12 83 ALA A C 1
ATOM 655 O O . ALA A 1 83 ? 7.229 9.201 -4.320 1.00 95.12 83 ALA A O 1
ATOM 656 N N . THR A 1 84 ? 8.709 7.658 -5.003 1.00 92.94 84 THR A N 1
ATOM 657 C CA . THR A 1 84 ? 9.891 8.522 -4.875 1.00 92.94 84 THR A CA 1
ATOM 658 C C . THR A 1 84 ? 9.805 9.732 -5.804 1.00 92.94 84 THR A C 1
ATOM 660 O O . THR A 1 84 ? 9.933 10.866 -5.346 1.00 92.94 84 THR A O 1
ATOM 663 N N . ALA A 1 85 ? 9.543 9.520 -7.099 1.00 93.00 85 ALA A N 1
ATOM 664 C CA . ALA A 1 85 ? 9.499 10.600 -8.085 1.00 93.00 85 ALA A CA 1
ATOM 665 C C . ALA A 1 85 ? 8.395 11.627 -7.780 1.00 93.00 85 ALA A C 1
ATOM 667 O O . ALA A 1 85 ? 8.610 12.831 -7.913 1.00 93.00 85 ALA A O 1
ATOM 668 N N . ALA A 1 86 ? 7.231 11.160 -7.322 1.00 92.12 86 ALA A N 1
ATOM 669 C CA . ALA A 1 86 ? 6.094 12.009 -6.987 1.00 92.12 86 ALA A CA 1
ATOM 670 C C . ALA A 1 86 ? 6.157 12.605 -5.568 1.00 92.12 86 ALA A C 1
ATOM 672 O O . ALA A 1 86 ? 5.236 13.331 -5.189 1.00 92.12 86 ALA A O 1
ATOM 673 N N . LYS A 1 87 ? 7.195 12.294 -4.770 1.00 93.62 87 LYS A N 1
ATOM 674 C CA . LYS A 1 87 ? 7.259 12.614 -3.329 1.00 93.62 87 LYS A CA 1
ATOM 675 C C . LYS A 1 87 ? 5.956 12.221 -2.623 1.00 93.62 87 LYS A C 1
ATOM 677 O O . LYS A 1 87 ? 5.326 13.011 -1.915 1.00 93.62 87 LYS A O 1
ATOM 682 N N . ALA A 1 88 ? 5.514 11.003 -2.900 1.00 94.19 88 ALA A N 1
ATOM 683 C CA . ALA A 1 88 ? 4.223 10.472 -2.509 1.00 94.19 88 ALA A CA 1
ATOM 684 C C . ALA A 1 88 ? 4.377 9.311 -1.526 1.00 94.19 88 ALA A C 1
ATOM 686 O O . ALA A 1 88 ? 5.380 8.598 -1.518 1.00 94.19 88 ALA A O 1
ATOM 687 N N . LEU A 1 89 ? 3.337 9.101 -0.725 1.00 94.75 89 LEU A N 1
ATOM 688 C CA . LEU A 1 89 ? 3.113 7.827 -0.064 1.00 94.75 89 LEU A CA 1
ATOM 689 C C . LEU A 1 89 ? 2.489 6.871 -1.087 1.00 94.75 89 LEU A C 1
ATOM 691 O O . LEU A 1 89 ? 1.391 7.129 -1.588 1.00 94.75 89 LEU A O 1
ATOM 695 N N . GLY A 1 90 ? 3.191 5.783 -1.389 1.00 97.12 90 GLY A N 1
ATOM 696 C CA . GLY A 1 90 ? 2.650 4.658 -2.141 1.00 97.12 90 GLY A CA 1
ATOM 697 C C . GLY A 1 90 ? 1.900 3.705 -1.213 1.00 97.12 90 GLY A C 1
ATOM 698 O O . GLY A 1 90 ? 2.325 3.489 -0.078 1.00 97.12 90 GLY A O 1
ATOM 699 N N . PHE A 1 91 ? 0.795 3.117 -1.661 1.00 97.44 91 PHE A N 1
ATOM 700 C CA . PHE A 1 91 ? 0.129 2.057 -0.910 1.00 97.44 91 PHE A CA 1
ATOM 701 C C . PHE A 1 91 ? -0.621 1.055 -1.788 1.00 97.44 91 PHE A C 1
ATOM 703 O O . PHE A 1 91 ? -0.986 1.330 -2.930 1.00 97.44 91 PHE A O 1
ATOM 710 N N . TYR A 1 92 ? -0.867 -0.118 -1.211 1.00 98.31 92 TYR A N 1
ATOM 711 C CA . TYR A 1 92 ? -1.543 -1.252 -1.827 1.00 98.31 92 TYR A CA 1
ATOM 712 C C . TYR A 1 92 ? -2.583 -1.843 -0.878 1.00 98.31 92 TYR A C 1
ATOM 714 O O . TYR A 1 92 ? -2.348 -1.951 0.330 1.00 98.31 92 TYR A O 1
ATOM 722 N N . ASN A 1 93 ? -3.718 -2.270 -1.427 1.00 97.88 93 ASN A N 1
ATOM 723 C CA . ASN A 1 93 ? -4.728 -3.045 -0.711 1.00 97.88 93 ASN A CA 1
ATOM 724 C C . ASN A 1 93 ? -4.936 -4.339 -1.500 1.00 97.88 93 ASN A C 1
ATOM 726 O O . ASN A 1 93 ? -5.506 -4.281 -2.581 1.00 97.88 93 ASN A O 1
ATOM 730 N N . SER A 1 94 ? -4.459 -5.474 -0.996 1.00 95.75 94 SER A N 1
ATOM 731 C CA . SER A 1 94 ? -4.464 -6.737 -1.760 1.00 95.75 94 SER A CA 1
ATOM 732 C C . SER A 1 94 ? -5.862 -7.328 -1.979 1.00 95.75 94 SER A C 1
ATOM 734 O O . SER A 1 94 ? -6.141 -7.904 -3.013 1.00 95.75 94 SER A O 1
ATOM 736 N N . HIS A 1 95 ? -6.764 -7.181 -1.012 1.00 91.88 95 HIS A N 1
ATOM 737 C CA . HIS A 1 95 ? -8.085 -7.819 -1.030 1.00 91.88 95 HIS A CA 1
ATOM 738 C C . HIS A 1 95 ? -9.183 -6.816 -0.668 1.00 91.88 95 HIS A C 1
ATOM 740 O O . HIS A 1 95 ? -8.903 -5.730 -0.145 1.00 91.88 95 HIS A O 1
ATOM 746 N N . ASP A 1 96 ? -10.443 -7.202 -0.852 1.00 93.25 96 ASP A N 1
ATOM 747 C CA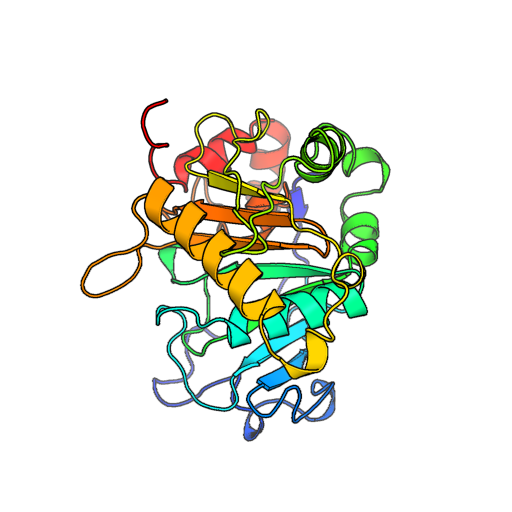 . ASP A 1 96 ? -11.611 -6.485 -0.326 1.00 93.25 96 ASP A CA 1
ATOM 748 C C . ASP A 1 96 ? -11.528 -6.297 1.205 1.00 93.25 96 ASP A C 1
ATOM 750 O O . ASP A 1 96 ? -11.726 -5.191 1.710 1.00 93.25 96 ASP A O 1
ATOM 754 N N . VAL A 1 97 ? -11.078 -7.322 1.940 1.00 95.31 97 VAL A N 1
ATOM 755 C CA . VAL A 1 97 ? -10.784 -7.286 3.384 1.00 95.31 97 VAL A CA 1
ATOM 756 C C . VAL A 1 97 ? -9.676 -6.281 3.712 1.00 95.31 97 VAL A C 1
ATOM 758 O O . VAL A 1 97 ? -9.685 -5.666 4.779 1.00 95.31 97 VAL A O 1
ATOM 761 N N . ALA A 1 98 ? -8.735 -6.059 2.790 1.00 94.94 98 ALA A N 1
ATOM 762 C CA . ALA A 1 98 ? -7.710 -5.027 2.924 1.00 94.94 98 ALA A CA 1
ATOM 763 C C . ALA A 1 98 ? -8.205 -3.625 2.509 1.00 94.94 98 ALA A C 1
ATOM 765 O O . ALA A 1 98 ? -7.451 -2.652 2.597 1.00 94.94 98 ALA A O 1
ATOM 766 N N . GLY A 1 99 ? -9.465 -3.497 2.090 1.00 92.88 99 GLY A N 1
ATOM 767 C CA . GLY A 1 99 ? -10.074 -2.251 1.640 1.00 92.88 99 GLY A CA 1
ATOM 768 C C . GLY A 1 99 ? -9.864 -1.955 0.154 1.00 92.88 99 GLY A C 1
ATOM 769 O O . GLY A 1 99 ? -9.972 -0.790 -0.239 1.00 92.88 99 GLY A O 1
ATOM 770 N N . SER A 1 100 ? -9.543 -2.958 -0.673 1.00 91.38 100 SER A N 1
ATOM 771 C CA . SER A 1 100 ? -9.577 -2.785 -2.127 1.00 91.38 100 SER A CA 1
ATOM 772 C C . SER A 1 100 ? -11.013 -2.597 -2.611 1.00 91.38 100 SER A C 1
ATOM 774 O O . SER A 1 100 ? -11.943 -3.213 -2.100 1.00 91.38 100 SER A O 1
ATOM 776 N N . SER A 1 101 ? -11.194 -1.730 -3.607 1.00 88.56 101 SER A N 1
ATOM 777 C CA . SER A 1 101 ? -12.499 -1.496 -4.242 1.00 88.56 101 SER A CA 1
ATOM 778 C C . SER A 1 101 ? -12.550 -1.936 -5.701 1.00 88.56 101 SER A C 1
ATOM 780 O O . SER A 1 101 ? -13.573 -1.728 -6.348 1.00 88.56 101 SER A O 1
ATOM 782 N N . GLN A 1 102 ? -11.438 -2.445 -6.231 1.00 92.00 102 GLN A N 1
ATOM 783 C CA . GLN A 1 102 ? -11.276 -2.929 -7.599 1.00 92.00 102 GLN A CA 1
ATOM 784 C C . GLN A 1 102 ? -10.484 -4.234 -7.551 1.00 92.00 102 GLN A C 1
ATOM 786 O O . GLN A 1 102 ? -9.603 -4.382 -6.698 1.00 92.00 102 GLN A O 1
ATOM 791 N N . VAL A 1 103 ? -10.826 -5.160 -8.442 1.00 93.38 103 VAL A N 1
ATOM 792 C CA . VAL A 1 103 ? -10.149 -6.459 -8.566 1.00 93.38 103 VAL A CA 1
ATOM 793 C C . VAL A 1 103 ? -8.975 -6.408 -9.537 1.00 93.38 103 VAL A C 1
ATOM 795 O O . VAL A 1 103 ? -8.096 -7.243 -9.428 1.00 93.38 103 VAL A O 1
ATOM 798 N N . HIS A 1 104 ? -8.915 -5.427 -10.440 1.00 95.56 104 HIS A N 1
ATOM 799 C CA . HIS A 1 104 ? -7.740 -5.208 -11.279 1.00 95.56 104 HIS A CA 1
ATOM 800 C C . HIS A 1 104 ? -6.614 -4.587 -10.440 1.00 95.56 104 HIS A C 1
ATOM 802 O O . HIS A 1 104 ? -6.815 -3.561 -9.780 1.00 95.56 104 HIS A O 1
ATOM 808 N N . ARG A 1 105 ? -5.443 -5.228 -10.472 1.00 97.56 105 ARG A N 1
ATOM 809 C CA . ARG A 1 105 ? -4.177 -4.822 -9.871 1.00 97.56 105 ARG A CA 1
ATOM 810 C C . ARG A 1 105 ? -3.865 -3.346 -10.095 1.00 97.56 105 ARG A C 1
ATOM 812 O O . ARG A 1 105 ? -3.569 -2.876 -11.189 1.00 97.56 105 ARG A O 1
ATOM 819 N N . HIS A 1 106 ? -3.858 -2.622 -8.989 1.00 98.06 106 HIS A N 1
ATOM 820 C CA . HIS A 1 106 ? -3.448 -1.235 -8.933 1.00 98.06 106 HIS A CA 1
ATOM 821 C C . HIS A 1 106 ? -2.832 -0.882 -7.585 1.00 98.06 106 HIS A C 1
ATOM 823 O O . HIS A 1 106 ? -3.211 -1.379 -6.516 1.00 98.06 106 HIS A O 1
ATOM 829 N N . PHE A 1 107 ? -1.917 0.073 -7.647 1.00 98.38 107 PHE A N 1
ATOM 830 C CA . PHE A 1 107 ? -1.299 0.728 -6.510 1.00 98.38 107 PHE A CA 1
ATOM 831 C C . PHE A 1 107 ? -1.749 2.180 -6.458 1.00 98.38 107 PHE A C 1
ATOM 833 O O . PHE A 1 107 ? -2.143 2.764 -7.465 1.00 98.38 107 PHE A O 1
ATOM 840 N N . GLN A 1 108 ? -1.708 2.776 -5.277 1.00 98.19 108 GLN A N 1
ATOM 841 C CA . GLN A 1 108 ? -2.170 4.137 -5.046 1.00 98.19 108 GLN A CA 1
ATOM 842 C C . GLN A 1 108 ? -1.004 5.020 -4.625 1.00 98.19 108 GLN A C 1
ATOM 844 O O . GLN A 1 108 ? -0.152 4.610 -3.842 1.00 98.19 108 GLN A O 1
ATOM 849 N N . LEU A 1 109 ? -0.975 6.241 -5.146 1.00 97.81 109 LEU A N 1
ATOM 850 C CA . LEU A 1 109 ? 0.062 7.233 -4.897 1.00 97.81 109 LEU A CA 1
ATOM 851 C C . LEU A 1 109 ? -0.607 8.512 -4.421 1.00 97.81 109 LEU A C 1
ATOM 853 O O . LEU A 1 109 ? -1.414 9.096 -5.145 1.00 97.81 109 LEU A O 1
ATOM 857 N N . VAL A 1 110 ? -0.268 8.967 -3.218 1.00 95.31 110 VAL A N 1
ATOM 858 C CA . VAL A 1 110 ? -0.782 10.230 -2.680 1.00 95.31 110 VAL A CA 1
ATOM 859 C C . VAL A 1 110 ? 0.387 11.154 -2.346 1.00 95.31 110 VAL A C 1
ATOM 861 O O . VAL A 1 110 ? 1.170 10.821 -1.453 1.00 95.31 110 VAL A O 1
ATOM 864 N N . PRO A 1 111 ? 0.518 12.315 -3.018 1.00 94.25 111 PRO A N 1
ATOM 865 C CA . PRO A 1 111 ? 1.568 13.284 -2.720 1.00 94.25 111 PRO A CA 1
ATOM 866 C C . PRO A 1 111 ? 1.573 13.678 -1.241 1.00 94.25 111 PRO A C 1
ATOM 868 O O . PRO A 1 111 ? 0.534 14.056 -0.690 1.00 94.25 111 PRO A O 1
ATOM 871 N N . VAL A 1 112 ? 2.746 13.633 -0.603 1.00 88.81 112 VAL A N 1
ATOM 872 C CA . VAL A 1 112 ? 2.891 13.924 0.835 1.00 88.81 112 VAL A CA 1
ATOM 873 C C . VAL A 1 112 ? 2.450 15.353 1.152 1.00 88.81 112 VAL A C 1
ATOM 875 O O . VAL A 1 112 ? 1.762 15.577 2.146 1.00 88.81 112 VAL A O 1
ATOM 878 N N . ASP A 1 113 ? 2.741 16.309 0.269 1.00 88.19 113 ASP A N 1
ATOM 879 C CA . ASP A 1 113 ? 2.281 17.692 0.426 1.00 88.19 113 ASP A CA 1
ATOM 880 C C . ASP A 1 113 ? 0.752 17.810 0.393 1.00 88.19 113 ASP A C 1
ATOM 882 O O . ASP A 1 113 ? 0.181 18.612 1.134 1.00 88.19 113 ASP A O 1
ATOM 886 N N . SER A 1 114 ? 0.064 16.980 -0.403 1.00 89.56 114 SER A N 1
ATOM 887 C CA . SER A 1 114 ? -1.399 16.967 -0.396 1.00 89.56 114 SER A CA 1
ATOM 888 C C . SER A 1 114 ? -1.956 16.371 0.891 1.00 89.56 114 SER A C 1
ATOM 890 O O . SER A 1 114 ? -2.988 16.847 1.362 1.00 89.56 114 SER A O 1
ATOM 892 N N . ILE A 1 115 ? -1.305 15.355 1.464 1.00 85.19 115 ILE A N 1
ATOM 893 C CA . ILE A 1 115 ? -1.675 14.835 2.785 1.00 85.19 115 ILE A CA 1
ATOM 894 C C . ILE A 1 115 ? -1.509 15.953 3.813 1.00 85.19 115 ILE A C 1
ATOM 896 O O . ILE A 1 115 ? -2.462 16.291 4.514 1.00 85.19 115 ILE A O 1
ATOM 900 N N . ALA A 1 116 ? -0.330 16.578 3.851 1.00 82.25 116 ALA A N 1
ATOM 901 C CA . ALA A 1 116 ? 0.016 17.631 4.799 1.00 82.25 116 ALA A CA 1
ATOM 902 C C . ALA A 1 116 ? -0.914 18.853 4.713 1.00 82.25 116 ALA A C 1
ATOM 904 O O . ALA A 1 116 ? -1.207 19.462 5.744 1.00 82.25 116 ALA A O 1
ATOM 905 N N . ALA A 1 117 ? -1.401 19.197 3.518 1.00 83.06 117 ALA A N 1
ATOM 906 C CA . ALA A 1 117 ? -2.373 20.269 3.318 1.00 83.06 117 ALA A CA 1
ATOM 907 C C . ALA A 1 117 ? -3.733 19.973 3.978 1.00 83.06 117 ALA A C 1
ATOM 909 O O . ALA A 1 117 ? -4.373 20.888 4.490 1.00 83.06 117 ALA A O 1
ATOM 910 N N . VAL A 1 118 ? -4.159 18.706 4.001 1.00 78.31 118 VAL A N 1
ATOM 911 C CA . VAL A 1 118 ? -5.462 18.288 4.543 1.00 78.31 118 VAL A CA 1
ATOM 912 C C . VAL A 1 118 ? -5.389 18.006 6.046 1.00 78.31 118 VAL A C 1
ATOM 914 O O . VAL A 1 118 ? -6.229 18.485 6.810 1.00 78.31 118 VAL A O 1
ATOM 917 N N . VAL A 1 119 ? -4.382 17.251 6.496 1.00 71.56 119 VAL A N 1
ATOM 918 C CA . VAL A 1 119 ? -4.247 16.870 7.918 1.00 71.56 119 VAL A CA 1
ATOM 919 C C . VAL A 1 119 ? -3.575 17.964 8.759 1.00 71.56 119 VAL A C 1
ATOM 921 O O . VAL A 1 119 ? -3.732 18.009 9.982 1.00 71.56 119 VAL A O 1
ATOM 924 N N . GLY A 1 120 ? -2.883 18.901 8.102 1.00 63.38 120 GLY A N 1
ATOM 925 C CA . GLY A 1 120 ? -2.105 19.978 8.707 1.00 63.38 120 GLY A CA 1
ATOM 926 C C . GLY A 1 120 ? -0.692 19.527 9.091 1.00 63.38 120 GLY A C 1
ATOM 927 O O . GLY A 1 120 ? -0.517 18.528 9.787 1.00 63.38 120 GLY A O 1
ATOM 928 N N . ARG A 1 121 ? 0.328 20.315 8.710 1.00 53.47 121 ARG A N 1
ATOM 929 C CA . ARG A 1 121 ? 1.755 20.011 8.962 1.00 53.47 121 ARG A CA 1
ATOM 930 C C . ARG A 1 121 ? 2.072 19.685 10.425 1.00 53.47 121 ARG A C 1
ATOM 932 O O . ARG A 1 121 ? 2.878 18.809 10.664 1.00 53.47 121 ARG A O 1
ATOM 939 N N . ARG A 1 122 ? 1.423 20.321 11.410 1.00 45.72 122 ARG A N 1
ATOM 940 C CA . ARG A 1 122 ? 1.653 20.049 12.848 1.00 45.72 122 ARG A CA 1
ATOM 941 C C . ARG A 1 122 ? 0.948 18.797 13.397 1.00 45.72 122 ARG A C 1
ATOM 943 O O . ARG A 1 122 ? 1.289 18.373 14.491 1.00 45.72 122 ARG A O 1
ATOM 950 N N . ASN A 1 123 ? 0.002 18.197 12.665 1.00 45.94 123 ASN A N 1
ATOM 951 C CA . ASN A 1 123 ? -0.601 16.900 13.022 1.00 45.94 123 ASN A CA 1
ATOM 952 C C . ASN A 1 123 ? 0.054 15.725 12.273 1.00 45.94 123 ASN A C 1
ATOM 954 O O . ASN A 1 123 ? -0.285 14.577 12.539 1.00 45.94 123 ASN A O 1
ATOM 958 N N . PHE A 1 124 ? 0.976 16.010 11.348 1.00 41.59 124 PHE A N 1
ATOM 959 C CA . PHE A 1 124 ? 1.828 15.009 10.704 1.00 41.59 124 PHE A CA 1
ATOM 960 C C . PHE A 1 124 ? 2.881 14.449 11.683 1.00 41.59 124 PHE A C 1
ATOM 962 O O . PHE A 1 124 ? 3.342 13.330 11.492 1.00 41.59 124 PHE A O 1
ATOM 969 N N . PHE A 1 125 ? 3.189 15.213 12.746 1.00 42.62 125 PHE A N 1
ATOM 970 C CA . PHE A 1 125 ? 4.351 15.033 13.624 1.00 42.62 125 PHE A CA 1
ATOM 971 C C . PHE A 1 125 ? 4.028 14.674 15.099 1.00 42.62 125 PHE A C 1
ATOM 973 O O . PHE A 1 125 ? 4.743 15.122 15.995 1.00 42.62 125 PHE A O 1
ATOM 980 N N . PHE A 1 126 ? 2.933 13.958 15.425 1.00 41.84 126 PHE A N 1
ATOM 981 C CA . PHE A 1 126 ? 2.770 13.460 16.812 1.00 41.84 126 PHE A CA 1
ATOM 982 C C . PHE A 1 126 ? 1.827 12.250 17.008 1.00 41.84 126 PHE A C 1
ATOM 984 O O . PHE A 1 126 ? 0.604 12.397 16.902 1.00 41.84 126 PHE A O 1
ATOM 991 N N . PRO A 1 127 ? 2.367 11.086 17.429 1.00 48.38 127 PRO A N 1
ATOM 992 C CA . PRO A 1 127 ? 3.597 10.505 16.912 1.00 48.38 127 PRO A CA 1
ATOM 993 C C . PRO A 1 127 ? 3.208 9.761 15.634 1.00 48.38 127 PRO A C 1
ATOM 995 O O . PRO A 1 127 ? 2.679 8.643 15.671 1.00 48.38 127 PRO A O 1
ATOM 998 N N . GLY A 1 128 ? 3.364 10.447 14.504 1.00 59.81 128 GLY A N 1
ATOM 999 C CA . GLY A 1 128 ? 3.077 9.864 13.208 1.00 59.81 128 GLY A CA 1
ATOM 1000 C C . GLY A 1 128 ? 3.949 8.630 13.035 1.00 59.81 128 GLY A C 1
ATOM 1001 O O . GLY A 1 128 ? 5.093 8.589 13.481 1.00 59.81 128 GLY A O 1
ATOM 1002 N N . ILE A 1 129 ? 3.419 7.613 12.366 1.00 65.50 129 ILE A N 1
ATOM 1003 C CA . ILE A 1 129 ? 4.222 6.465 11.932 1.00 65.50 129 ILE A CA 1
ATOM 1004 C C . ILE A 1 129 ? 5.505 6.956 11.254 1.00 65.50 129 ILE A C 1
ATOM 1006 O O . ILE A 1 129 ? 6.572 6.444 11.562 1.00 65.50 129 ILE A O 1
ATOM 1010 N N . PHE A 1 130 ? 5.414 8.035 10.466 1.00 69.06 130 PHE A N 1
ATOM 1011 C CA . PHE A 1 130 ? 6.542 8.741 9.858 1.00 69.06 130 PHE A CA 1
ATOM 1012 C C . PHE A 1 130 ? 7.619 9.199 10.855 1.00 69.06 130 PHE A C 1
ATOM 1014 O O . PHE A 1 130 ? 8.790 8.927 10.608 1.00 69.06 130 PHE A O 1
ATOM 1021 N N . ASP A 1 131 ? 7.259 9.828 11.978 1.00 67.50 131 ASP A N 1
ATOM 1022 C CA . ASP A 1 131 ? 8.228 10.297 12.984 1.00 67.50 131 ASP A CA 1
ATOM 1023 C C . ASP A 1 131 ? 8.979 9.126 13.598 1.00 67.50 131 ASP A C 1
ATOM 1025 O O . ASP A 1 131 ? 10.205 9.117 13.629 1.00 67.50 131 ASP A O 1
ATOM 1029 N N . GLN A 1 132 ? 8.240 8.084 13.992 1.00 71.12 132 GLN A N 1
ATOM 1030 C CA . GLN A 1 132 ? 8.848 6.886 14.557 1.00 71.12 132 GLN A CA 1
ATOM 1031 C C . GLN A 1 132 ? 9.758 6.201 13.541 1.00 71.12 132 GLN A C 1
ATOM 1033 O O . GLN A 1 132 ? 10.838 5.756 13.912 1.00 71.12 132 GLN A O 1
ATOM 1038 N N . VAL A 1 133 ? 9.385 6.156 12.254 1.00 73.75 133 VAL A N 1
ATOM 1039 C CA . VAL A 1 133 ? 10.284 5.628 11.215 1.00 73.75 133 VAL A CA 1
ATOM 1040 C C . VAL A 1 133 ? 11.542 6.490 11.060 1.00 73.75 133 VAL A C 1
ATOM 1042 O O . VAL A 1 133 ? 12.619 5.947 10.812 1.00 73.75 133 VAL A O 1
ATOM 1045 N N . HIS A 1 134 ? 11.431 7.814 11.194 1.00 73.19 134 HIS A N 1
ATOM 1046 C CA . HIS A 1 134 ? 12.569 8.734 11.128 1.00 73.19 134 HIS A CA 1
ATOM 1047 C C . HIS A 1 134 ? 13.487 8.656 12.357 1.00 73.19 134 HIS A C 1
ATOM 1049 O O . HIS A 1 134 ? 14.687 8.895 12.211 1.00 73.19 134 HIS A O 1
ATOM 1055 N N . GLU A 1 135 ? 12.940 8.314 13.524 1.00 76.12 135 GLU A N 1
ATOM 1056 C CA . GLU A 1 135 ? 13.663 8.099 14.785 1.00 76.12 135 GLU A CA 1
ATOM 1057 C C . GLU A 1 135 ? 14.345 6.727 14.864 1.00 76.12 135 GLU A C 1
ATOM 1059 O O . GLU A 1 135 ? 15.280 6.548 15.648 1.00 76.12 135 GLU A O 1
ATOM 1064 N N . LEU A 1 136 ? 13.915 5.751 14.054 1.00 72.75 136 LEU A N 1
ATOM 1065 C CA . LEU A 1 136 ? 14.595 4.462 13.976 1.00 72.75 136 LEU A CA 1
ATOM 1066 C C . LEU A 1 136 ? 16.068 4.666 13.569 1.00 72.75 136 LEU A C 1
ATOM 1068 O O . LEU A 1 136 ? 16.336 5.408 12.617 1.00 72.75 136 LEU A O 1
ATOM 1072 N N . PRO A 1 137 ? 17.022 3.970 14.222 1.00 68.19 137 PRO A N 1
ATOM 1073 C CA . PRO A 1 137 ? 18.434 4.049 13.867 1.00 68.19 137 PRO A CA 1
ATOM 1074 C C . PRO A 1 137 ? 18.621 3.820 12.367 1.00 68.19 137 PRO A C 1
ATOM 1076 O O . PRO A 1 137 ? 18.209 2.784 11.838 1.00 68.19 137 PRO A O 1
ATOM 1079 N N . ARG A 1 138 ? 19.214 4.796 11.673 1.00 60.75 138 ARG A N 1
ATOM 1080 C CA . ARG A 1 138 ? 19.526 4.661 10.248 1.00 60.75 138 ARG A CA 1
ATOM 1081 C C . ARG A 1 138 ? 20.564 3.540 10.086 1.00 60.75 138 ARG A C 1
ATOM 1083 O O . ARG A 1 138 ? 21.453 3.416 10.918 1.00 60.75 138 ARG A O 1
ATOM 1090 N N . GLU A 1 139 ? 20.438 2.746 9.019 1.00 58.75 139 GLU A N 1
ATOM 1091 C CA . GLU A 1 139 ? 21.478 1.806 8.541 1.00 58.75 139 GLU A CA 1
ATOM 1092 C C . GLU A 1 139 ? 21.611 0.452 9.261 1.00 58.75 139 GLU A C 1
ATOM 1094 O O . GLU A 1 139 ? 22.670 -0.167 9.247 1.00 58.75 139 GLU A O 1
ATOM 1099 N N . PHE A 1 140 ? 20.526 -0.104 9.803 1.0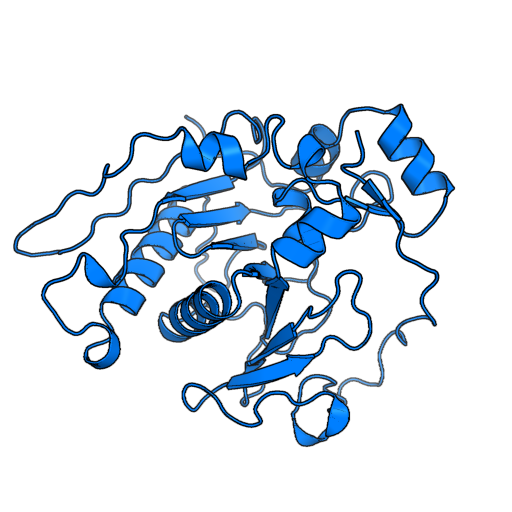0 59.59 140 PHE A N 1
ATOM 1100 C CA . PHE A 1 140 ? 20.537 -1.482 10.322 1.00 59.59 140 PHE A CA 1
ATOM 1101 C C . PHE A 1 140 ? 20.332 -2.558 9.236 1.00 59.59 140 PHE A C 1
ATOM 1103 O O . PHE A 1 140 ? 19.580 -3.511 9.426 1.00 59.59 140 PHE A O 1
ATOM 1110 N N . TRP A 1 141 ? 20.997 -2.423 8.088 1.00 60.91 141 TRP A N 1
ATOM 1111 C CA . TRP A 1 141 ? 21.082 -3.492 7.083 1.00 60.91 141 TRP A CA 1
ATOM 1112 C C . TRP A 1 141 ? 22.337 -4.305 7.332 1.00 60.91 141 TRP A C 1
ATOM 1114 O O . TRP A 1 141 ? 23.373 -3.759 7.705 1.00 60.91 141 TRP A O 1
ATOM 1124 N N . ARG A 1 142 ? 22.287 -5.605 7.053 1.00 62.50 142 ARG A N 1
ATOM 1125 C CA . ARG A 1 142 ? 23.512 -6.399 6.955 1.00 62.50 142 ARG A CA 1
ATOM 1126 C C . ARG A 1 142 ? 23.884 -6.521 5.485 1.00 62.50 142 ARG A C 1
ATOM 1128 O O . ARG A 1 142 ? 23.077 -6.994 4.688 1.00 62.50 142 ARG A O 1
ATOM 1135 N N . TRP A 1 143 ? 25.090 -6.086 5.142 1.00 62.25 143 TRP A N 1
ATOM 1136 C CA . TRP A 1 143 ? 25.720 -6.415 3.868 1.00 62.25 143 TRP A CA 1
ATOM 1137 C C . TRP A 1 143 ? 26.460 -7.743 4.006 1.00 62.25 143 TRP A C 1
ATOM 1139 O O . TRP A 1 143 ? 27.066 -8.031 5.039 1.00 62.25 143 TRP A O 1
ATOM 1149 N N . SER A 1 144 ? 26.435 -8.551 2.955 1.00 59.75 144 SER A N 1
ATOM 1150 C CA . SER A 1 144 ? 27.366 -9.663 2.802 1.00 59.75 144 SER A CA 1
ATOM 1151 C C . SER A 1 144 ? 27.842 -9.734 1.361 1.00 59.75 144 SER A C 1
ATOM 1153 O O . SER A 1 144 ? 27.147 -9.286 0.451 1.00 59.75 144 SER A O 1
ATOM 1155 N N . SER A 1 145 ? 28.988 -10.372 1.143 1.00 57.94 145 SER A N 1
ATOM 1156 C CA . SER A 1 145 ? 29.517 -10.627 -0.201 1.00 57.94 145 SER A CA 1
ATOM 1157 C C . SER A 1 145 ? 28.597 -11.497 -1.069 1.00 57.94 145 SER A C 1
ATOM 1159 O O . SER A 1 145 ? 28.745 -11.505 -2.284 1.00 57.94 145 SER A O 1
ATOM 1161 N N . LYS A 1 146 ? 27.639 -12.221 -0.468 1.00 58.84 146 LYS A N 1
ATOM 1162 C CA . LYS A 1 146 ? 26.696 -13.117 -1.166 1.00 58.84 146 LYS A CA 1
ATOM 1163 C C . LYS A 1 146 ? 25.280 -12.552 -1.301 1.00 58.84 146 LYS A C 1
ATOM 1165 O O . LYS A 1 146 ? 24.506 -13.002 -2.137 1.00 58.84 146 LYS A O 1
ATOM 1170 N N . THR A 1 147 ? 24.889 -11.619 -0.443 1.00 62.12 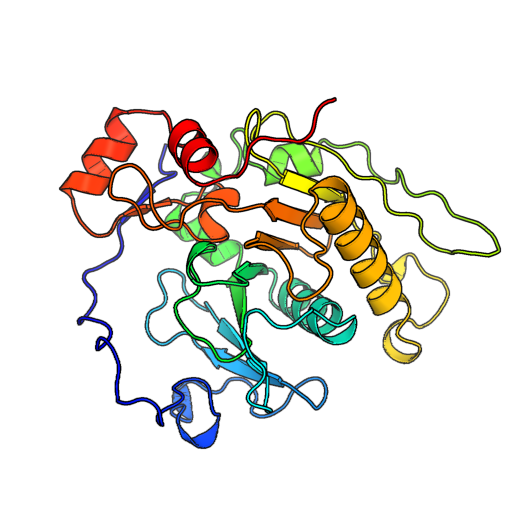147 THR A N 1
ATOM 1171 C CA . THR A 1 147 ? 23.570 -10.976 -0.456 1.00 62.12 147 THR A CA 1
ATOM 1172 C C . THR A 1 147 ? 23.765 -9.526 -0.024 1.00 62.12 147 THR A C 1
ATOM 1174 O O . THR A 1 147 ? 24.043 -9.285 1.156 1.00 62.12 147 THR A O 1
ATOM 1177 N N . PRO A 1 148 ? 23.650 -8.573 -0.964 1.00 65.44 148 PRO A N 1
ATOM 1178 C CA . PRO A 1 148 ? 23.987 -7.175 -0.716 1.00 65.44 148 PRO A CA 1
ATOM 1179 C C . PRO A 1 148 ? 22.997 -6.481 0.229 1.00 65.44 148 PRO A C 1
ATOM 1181 O O . PRO A 1 148 ? 23.308 -5.440 0.788 1.00 65.44 148 PRO A O 1
ATOM 1184 N N . PHE A 1 149 ? 21.814 -7.058 0.461 1.00 78.12 149 PHE A N 1
ATOM 1185 C CA . PHE A 1 149 ? 20.828 -6.489 1.373 1.00 78.12 149 PHE A CA 1
ATOM 1186 C C . PHE A 1 149 ? 20.049 -7.567 2.134 1.00 78.12 149 PHE A C 1
ATOM 1188 O O . PHE A 1 149 ? 19.296 -8.340 1.535 1.00 78.12 149 PHE A O 1
ATOM 1195 N N . PHE A 1 150 ? 20.195 -7.583 3.461 1.00 83.56 150 PHE A N 1
ATOM 1196 C CA . PHE A 1 150 ? 19.326 -8.336 4.366 1.00 83.56 150 PHE A CA 1
ATOM 1197 C C . PHE A 1 150 ? 18.339 -7.396 5.080 1.00 83.56 150 PHE A C 1
ATOM 1199 O O . PHE A 1 150 ? 18.789 -6.522 5.831 1.00 83.56 150 PHE A O 1
ATOM 1206 N N . PRO A 1 151 ? 17.015 -7.570 4.886 1.00 88.56 151 PRO A N 1
ATOM 1207 C CA . PRO A 1 151 ? 16.007 -6.758 5.558 1.00 88.56 151 PRO A CA 1
ATOM 1208 C C . PRO A 1 151 ? 15.942 -7.080 7.054 1.00 88.56 151 PRO A C 1
ATOM 1210 O O . PRO A 1 151 ? 16.028 -8.239 7.456 1.00 88.56 151 PRO A O 1
ATOM 1213 N N . VAL A 1 152 ? 15.727 -6.051 7.875 1.00 88.56 152 VAL A N 1
ATOM 1214 C CA . VAL A 1 152 ? 15.474 -6.198 9.314 1.00 88.56 152 VAL A CA 1
ATOM 1215 C C . VAL A 1 152 ? 14.056 -5.736 9.608 1.00 88.56 152 VAL A C 1
ATOM 1217 O O . VAL A 1 152 ? 13.747 -4.550 9.484 1.00 88.56 152 VAL A O 1
ATOM 1220 N N . VAL A 1 153 ? 13.199 -6.686 9.987 1.00 91.56 153 VAL A N 1
ATOM 1221 C CA . VAL A 1 153 ? 11.806 -6.420 10.356 1.00 91.56 153 VAL A CA 1
ATOM 1222 C C . VAL A 1 153 ? 11.754 -5.757 11.729 1.00 91.56 153 VAL A C 1
ATOM 1224 O O . VAL A 1 153 ? 12.396 -6.199 12.682 1.00 91.56 153 VAL A O 1
ATOM 1227 N N . ARG A 1 154 ? 10.980 -4.678 11.832 1.00 90.56 154 ARG A N 1
ATOM 1228 C CA . ARG A 1 154 ? 10.742 -3.922 13.063 1.00 90.56 154 ARG A CA 1
ATOM 1229 C C . ARG A 1 154 ? 9.251 -3.699 13.285 1.00 90.56 154 ARG A C 1
ATOM 1231 O O . ARG A 1 154 ? 8.454 -3.708 12.348 1.00 90.56 154 ARG A O 1
ATOM 1238 N N . ARG A 1 155 ? 8.888 -3.452 14.541 1.00 89.25 155 ARG A N 1
ATOM 1239 C CA . ARG A 1 155 ? 7.553 -3.008 14.953 1.00 89.25 155 ARG A CA 1
ATOM 1240 C C . ARG A 1 155 ? 7.625 -1.559 15.421 1.00 89.25 155 ARG A C 1
ATOM 1242 O O . ARG A 1 155 ? 8.622 -1.148 16.011 1.00 89.25 155 ARG A O 1
ATOM 1249 N N . LEU A 1 156 ? 6.566 -0.801 15.174 1.00 87.19 156 LEU A N 1
ATOM 1250 C CA . LEU A 1 156 ? 6.409 0.578 15.615 1.00 87.19 156 LEU A CA 1
ATOM 1251 C C . LEU A 1 156 ? 5.542 0.622 16.881 1.00 87.19 156 LEU A C 1
ATOM 1253 O O . LEU A 1 156 ? 4.422 0.099 16.860 1.00 87.19 156 LEU A O 1
ATOM 1257 N N . PRO A 1 157 ? 5.987 1.283 17.965 1.00 85.50 157 PRO A N 1
ATOM 1258 C CA . PRO A 1 157 ? 5.171 1.472 19.165 1.00 85.50 157 PRO A CA 1
ATOM 1259 C C . PRO A 1 157 ? 3.803 2.118 18.891 1.00 85.50 157 PRO A C 1
ATOM 1261 O O . PRO A 1 157 ? 2.809 1.738 19.513 1.00 85.50 157 PRO A O 1
ATOM 1264 N N . ALA A 1 158 ? 3.713 3.039 17.921 1.00 82.69 158 ALA A N 1
ATOM 1265 C CA . ALA A 1 158 ? 2.453 3.679 17.520 1.00 82.69 158 ALA A CA 1
ATOM 1266 C C . ALA A 1 158 ? 1.403 2.689 16.985 1.00 82.69 158 ALA A C 1
ATOM 1268 O O . ALA A 1 158 ? 0.209 2.975 17.035 1.00 82.69 158 ALA A O 1
ATOM 1269 N N . LEU A 1 159 ? 1.834 1.523 16.500 1.00 87.25 159 LEU A N 1
ATOM 1270 C CA . LEU A 1 159 ? 0.984 0.457 15.975 1.00 87.25 159 LEU A CA 1
ATOM 1271 C C . LEU A 1 159 ? 0.916 -0.748 16.931 1.00 87.25 159 LEU A C 1
ATOM 1273 O O . LEU A 1 159 ? 0.664 -1.877 16.511 1.00 87.25 159 LEU A O 1
ATOM 1277 N N . HIS A 1 160 ? 1.119 -0.534 18.236 1.00 87.44 160 HIS A N 1
ATOM 1278 C CA . HIS A 1 160 ? 0.982 -1.594 19.234 1.00 87.44 160 HIS A CA 1
ATOM 1279 C C . HIS A 1 160 ? -0.378 -2.300 19.117 1.00 87.44 160 HIS A C 1
ATOM 1281 O O . HIS A 1 160 ? -1.424 -1.643 19.136 1.00 87.44 160 HIS A O 1
ATOM 1287 N N . GLY A 1 161 ? -0.366 -3.634 19.063 1.00 90.38 161 GLY A N 1
ATOM 1288 C CA . GLY A 1 161 ? -1.560 -4.475 18.918 1.00 90.38 161 GLY A CA 1
ATOM 1289 C C . GLY A 1 161 ? -2.072 -4.628 17.481 1.00 90.38 161 GLY A C 1
ATOM 1290 O O . GLY A 1 161 ? -3.092 -5.277 17.289 1.00 90.38 161 GLY A O 1
ATOM 1291 N N . VAL A 1 162 ? -1.394 -4.042 16.491 1.00 93.19 162 VAL A N 1
ATOM 1292 C CA . VAL A 1 162 ? -1.669 -4.235 15.060 1.00 93.19 162 VAL A CA 1
ATOM 1293 C C . VAL A 1 162 ? -0.656 -5.233 14.499 1.00 93.19 162 VAL A C 1
ATOM 1295 O O . VAL A 1 162 ? 0.546 -5.050 14.705 1.00 93.19 162 VAL A O 1
ATOM 1298 N N . ALA A 1 163 ? -1.099 -6.256 13.761 1.00 96.00 163 ALA A N 1
ATOM 1299 C CA . ALA A 1 163 ? -0.210 -7.168 13.030 1.00 96.00 163 ALA A CA 1
ATOM 1300 C C . ALA A 1 163 ? 0.472 -6.464 11.845 1.00 96.00 163 ALA A C 1
ATOM 1302 O O . ALA A 1 163 ? 0.018 -6.554 10.706 1.00 96.00 163 ALA A O 1
ATOM 1303 N N . HIS A 1 164 ? 1.553 -5.738 12.114 1.00 95.69 164 HIS A N 1
ATOM 1304 C CA . HIS A 1 164 ? 2.292 -4.962 11.121 1.00 95.69 164 HIS A CA 1
ATOM 1305 C C . HIS A 1 164 ? 3.781 -5.213 11.247 1.00 95.69 164 HIS A C 1
ATOM 1307 O O . HIS A 1 164 ? 4.252 -5.426 12.352 1.00 95.69 164 HIS A O 1
ATOM 1313 N N . GLY A 1 165 ? 4.549 -5.091 10.174 1.00 94.81 165 GLY A N 1
ATOM 1314 C CA . GLY A 1 165 ? 6.004 -5.010 10.228 1.00 94.81 165 GLY A CA 1
ATOM 1315 C C . GLY A 1 165 ? 6.514 -3.908 9.317 1.00 94.81 165 GLY A C 1
ATOM 1316 O O . GLY A 1 165 ? 5.881 -3.580 8.315 1.00 94.81 165 GLY A O 1
ATOM 1317 N N . LEU A 1 166 ? 7.665 -3.352 9.668 1.00 94.19 166 LEU A N 1
ATOM 1318 C CA . LEU A 1 166 ? 8.358 -2.342 8.890 1.00 94.19 166 LEU A CA 1
ATOM 1319 C C . LEU A 1 166 ? 9.781 -2.793 8.584 1.00 94.19 166 LEU A C 1
ATOM 1321 O O . LEU A 1 166 ? 10.503 -3.242 9.470 1.00 94.19 166 LEU A O 1
ATOM 1325 N N . VAL A 1 167 ? 10.191 -2.609 7.338 1.00 93.06 167 VAL A N 1
ATOM 1326 C CA . VAL A 1 167 ? 11.585 -2.666 6.913 1.00 93.06 167 VAL A CA 1
ATOM 1327 C C . VAL A 1 167 ? 11.918 -1.275 6.403 1.00 93.06 167 VAL A C 1
ATOM 1329 O O . VAL A 1 167 ? 11.261 -0.757 5.500 1.00 93.06 167 VAL A O 1
ATOM 1332 N N . GLN A 1 168 ? 12.913 -0.627 7.002 1.00 89.69 168 GLN A N 1
ATOM 1333 C CA . GLN A 1 168 ? 13.453 0.582 6.392 1.00 89.69 168 GLN A CA 1
ATOM 1334 C C . GLN A 1 168 ? 14.091 0.163 5.031 1.00 89.69 168 GLN A C 1
ATOM 1336 O O . GLN A 1 168 ? 14.456 -0.994 4.842 1.00 89.69 168 GLN A O 1
ATOM 1341 N N . LEU A 1 169 ? 14.276 1.076 4.082 1.00 87.19 169 LEU A N 1
ATOM 1342 C CA . LEU A 1 169 ? 14.922 0.789 2.798 1.00 87.19 169 LEU A CA 1
ATOM 1343 C C . LEU A 1 169 ? 16.235 1.573 2.648 1.00 87.19 169 LEU A C 1
ATOM 1345 O O . LEU A 1 169 ? 16.324 2.721 3.096 1.00 87.19 169 LEU A O 1
ATOM 1349 N N . PRO A 1 170 ? 17.261 0.984 2.012 1.00 81.44 170 PRO A N 1
ATOM 1350 C CA . PRO A 1 170 ? 18.459 1.712 1.622 1.00 81.44 170 PRO A CA 1
ATOM 1351 C C . PRO A 1 170 ? 18.113 2.714 0.518 1.00 81.44 170 PRO A C 1
ATOM 1353 O O . PRO A 1 170 ? 17.159 2.526 -0.240 1.00 81.44 170 PRO A O 1
ATOM 1356 N N . ARG A 1 171 ? 18.918 3.772 0.370 1.00 80.00 171 ARG A N 1
ATOM 1357 C CA . ARG A 1 171 ? 18.768 4.643 -0.800 1.00 80.00 171 ARG A CA 1
ATOM 1358 C C . ARG A 1 171 ? 19.174 3.862 -2.041 1.00 80.00 171 ARG A C 1
ATOM 1360 O O . ARG A 1 171 ? 20.160 3.132 -2.018 1.00 80.00 171 ARG A O 1
ATOM 1367 N N . ARG A 1 172 ? 18.482 4.093 -3.158 1.00 79.75 172 ARG A N 1
ATOM 1368 C CA . ARG A 1 172 ? 18.871 3.516 -4.457 1.00 79.75 172 ARG A CA 1
ATOM 1369 C C . ARG A 1 172 ? 20.327 3.829 -4.825 1.00 79.75 172 ARG A C 1
ATOM 1371 O O . ARG A 1 172 ? 21.005 2.968 -5.358 1.00 79.75 172 ARG A O 1
ATOM 1378 N N . ALA A 1 173 ? 20.809 5.023 -4.472 1.00 72.31 173 ALA A N 1
ATOM 1379 C CA . ALA A 1 173 ? 22.185 5.464 -4.715 1.00 72.31 173 ALA A CA 1
ATOM 1380 C C . ALA A 1 173 ? 23.239 4.873 -3.753 1.00 72.31 173 ALA A C 1
ATOM 1382 O O . ALA A 1 173 ? 24.424 5.067 -3.979 1.00 72.31 173 ALA A O 1
ATOM 1383 N N . THR A 1 174 ? 22.848 4.177 -2.675 1.00 64.81 174 THR A N 1
ATOM 1384 C CA . THR A 1 174 ? 23.792 3.514 -1.738 1.00 64.81 174 THR A CA 1
ATOM 1385 C C . THR A 1 174 ? 24.500 2.317 -2.374 1.00 64.81 174 THR A C 1
ATOM 1387 O O . THR A 1 174 ? 25.407 1.724 -1.800 1.00 64.81 174 THR A O 1
ATOM 1390 N N . PHE A 1 175 ? 24.065 1.940 -3.558 1.00 62.12 175 PHE A N 1
ATOM 1391 C CA . PHE A 1 175 ? 24.541 0.787 -4.258 1.00 62.12 175 PHE A CA 1
ATOM 1392 C C . PHE A 1 175 ? 25.480 1.197 -5.393 1.00 62.12 175 PHE A C 1
ATOM 1394 O O . PHE A 1 175 ? 25.084 1.952 -6.274 1.00 62.12 175 PHE A O 1
ATOM 1401 N N . ASP A 1 176 ? 26.689 0.638 -5.397 1.00 53.78 176 ASP A N 1
ATOM 1402 C CA . ASP A 1 176 ? 27.730 0.876 -6.416 1.00 53.78 176 ASP A CA 1
ATOM 1403 C C . ASP A 1 176 ? 27.467 0.125 -7.746 1.00 53.78 176 ASP A C 1
ATOM 1405 O O . ASP A 1 176 ? 28.312 0.056 -8.633 1.00 53.78 176 ASP A O 1
ATOM 1409 N N . ILE A 1 177 ? 26.280 -0.478 -7.875 1.00 55.44 177 ILE A N 1
ATOM 1410 C CA . ILE A 1 177 ? 25.785 -1.198 -9.054 1.00 55.44 177 ILE A CA 1
ATOM 1411 C C . ILE A 1 177 ? 24.593 -0.405 -9.593 1.00 55.44 177 ILE A C 1
ATOM 1413 O O . ILE A 1 177 ? 23.748 0.045 -8.814 1.00 55.44 177 ILE A O 1
ATOM 1417 N N . ASP A 1 178 ? 24.490 -0.258 -10.916 1.00 54.84 178 ASP A N 1
ATOM 1418 C CA . ASP A 1 178 ? 23.351 0.398 -11.564 1.00 54.84 178 ASP A CA 1
ATOM 1419 C C . ASP A 1 178 ? 22.087 -0.481 -11.480 1.00 54.84 178 ASP A C 1
ATOM 1421 O O . ASP A 1 178 ? 21.648 -1.137 -12.426 1.00 54.84 178 ASP A O 1
ATOM 1425 N N . PHE A 1 179 ? 21.459 -0.487 -10.305 1.00 55.50 179 PHE A N 1
ATOM 1426 C CA . PHE A 1 179 ? 20.234 -1.235 -10.039 1.00 55.50 179 PHE A CA 1
ATOM 1427 C C . PHE A 1 179 ? 19.031 -0.761 -10.859 1.00 55.50 179 PHE A C 1
ATOM 1429 O O . PHE A 1 179 ? 18.009 -1.452 -10.884 1.00 55.50 179 PHE A O 1
ATOM 1436 N N . ALA A 1 180 ? 19.122 0.396 -11.526 1.00 50.16 180 ALA A N 1
ATOM 1437 C CA . ALA A 1 180 ? 18.098 0.800 -12.473 1.00 50.16 180 ALA A CA 1
ATOM 1438 C C . ALA A 1 180 ? 18.085 -0.111 -13.711 1.00 50.16 180 ALA A C 1
ATOM 1440 O O . ALA A 1 180 ? 17.013 -0.254 -14.299 1.00 50.16 180 ALA A O 1
ATOM 1441 N N . ARG A 1 181 ? 19.226 -0.738 -14.047 1.00 55.03 181 ARG A N 1
ATOM 1442 C CA . ARG A 1 181 ? 19.409 -1.673 -15.168 1.00 55.03 181 ARG A CA 1
ATOM 1443 C C . ARG A 1 181 ? 19.373 -3.146 -14.753 1.00 55.03 181 ARG A C 1
ATOM 1445 O O . ARG A 1 181 ? 18.775 -3.943 -15.464 1.00 55.03 181 ARG A O 1
ATOM 1452 N N . ASP A 1 182 ? 19.909 -3.487 -13.580 1.00 59.75 182 ASP A N 1
ATOM 1453 C CA . ASP A 1 182 ? 20.089 -4.897 -13.177 1.00 59.75 182 ASP A CA 1
ATOM 1454 C C . ASP A 1 182 ? 18.980 -5.447 -12.257 1.00 59.75 182 ASP A C 1
ATOM 1456 O O . ASP A 1 182 ? 18.998 -6.610 -11.857 1.00 59.75 182 ASP A O 1
ATOM 1460 N N . GLY A 1 183 ? 17.997 -4.622 -11.874 1.00 77.44 183 GLY A N 1
ATOM 1461 C CA . GLY A 1 183 ? 16.797 -5.061 -11.147 1.00 77.44 183 GLY A CA 1
ATOM 1462 C C . GLY A 1 183 ? 17.007 -5.485 -9.688 1.00 77.44 183 GLY A C 1
ATOM 1463 O O . GLY A 1 183 ? 16.041 -5.757 -8.984 1.00 77.44 183 GLY A O 1
ATOM 1464 N N . GLY A 1 184 ? 18.224 -5.512 -9.161 1.00 81.81 184 GLY A N 1
ATOM 1465 C CA . GLY A 1 184 ? 18.432 -5.970 -7.785 1.00 81.81 184 GLY A CA 1
ATOM 1466 C C . GLY A 1 184 ? 17.966 -5.025 -6.656 1.00 81.81 184 GLY A C 1
ATOM 1467 O O . GLY A 1 184 ? 17.810 -5.492 -5.530 1.00 81.81 184 GLY A O 1
ATOM 1468 N N . PHE A 1 185 ? 17.620 -3.750 -6.914 1.00 85.94 185 PHE A N 1
ATOM 1469 C CA . PHE A 1 185 ? 16.838 -2.970 -5.935 1.00 85.94 185 PHE A CA 1
ATOM 1470 C C . PHE A 1 185 ? 15.400 -3.495 -5.869 1.00 85.94 185 PHE A C 1
ATOM 1472 O O . PHE A 1 185 ? 14.826 -3.581 -4.785 1.00 85.94 185 PHE A O 1
ATOM 1479 N N . ALA A 1 186 ? 14.844 -3.932 -7.005 1.00 90.25 186 ALA A N 1
ATOM 1480 C CA . ALA A 1 186 ? 13.581 -4.660 -7.037 1.00 90.25 186 ALA A CA 1
ATOM 1481 C C . ALA A 1 186 ? 13.695 -5.969 -6.235 1.00 90.25 186 ALA A C 1
ATOM 1483 O O . ALA A 1 186 ? 12.799 -6.292 -5.457 1.00 90.25 186 ALA A O 1
ATOM 1484 N N . ASP A 1 187 ? 14.823 -6.686 -6.328 1.00 89.12 187 ASP A N 1
ATOM 1485 C CA . ASP A 1 187 ? 15.068 -7.869 -5.489 1.00 89.12 187 ASP A CA 1
ATOM 1486 C C . ASP A 1 187 ? 15.173 -7.518 -3.995 1.00 89.12 187 ASP A C 1
ATOM 1488 O O . ASP A 1 187 ? 14.665 -8.262 -3.158 1.00 89.12 187 ASP A O 1
ATOM 1492 N N . ALA A 1 188 ? 15.794 -6.392 -3.628 1.00 89.00 188 ALA A N 1
ATOM 1493 C CA . ALA A 1 188 ? 15.845 -5.921 -2.241 1.00 89.00 188 ALA A CA 1
ATOM 1494 C C . ALA A 1 188 ? 14.447 -5.561 -1.700 1.00 89.00 188 ALA A C 1
ATOM 1496 O O . ALA A 1 188 ? 14.111 -5.915 -0.564 1.00 89.00 188 ALA A O 1
ATOM 1497 N N . LEU A 1 189 ? 13.607 -4.921 -2.519 1.00 93.75 189 LEU A N 1
ATOM 1498 C CA . LEU A 1 189 ? 12.203 -4.652 -2.201 1.00 93.75 189 LEU A CA 1
ATOM 1499 C C . LEU A 1 189 ? 11.415 -5.950 -2.020 1.00 93.75 189 LEU A C 1
ATOM 1501 O O . LEU A 1 189 ? 10.727 -6.106 -1.011 1.00 93.75 189 LEU A O 1
ATOM 1505 N N . LEU A 1 190 ? 11.564 -6.905 -2.942 1.00 95.25 190 LEU A N 1
ATOM 1506 C CA . LEU A 1 190 ? 10.900 -8.202 -2.849 1.00 95.25 190 LEU A CA 1
ATOM 1507 C C . LEU A 1 190 ? 11.350 -8.971 -1.605 1.00 95.25 190 LEU A C 1
ATOM 1509 O O . LEU A 1 190 ? 10.510 -9.483 -0.876 1.00 95.25 190 LEU A O 1
ATOM 1513 N N . ARG A 1 191 ? 12.653 -9.002 -1.298 1.00 93.44 191 ARG A N 1
ATOM 1514 C CA . ARG A 1 191 ? 13.177 -9.608 -0.061 1.00 93.44 191 ARG A CA 1
ATOM 1515 C C . ARG A 1 191 ? 12.590 -8.949 1.184 1.00 93.44 191 ARG A C 1
ATOM 1517 O O . ARG A 1 191 ? 12.229 -9.656 2.119 1.00 93.44 191 ARG A O 1
ATOM 1524 N N . SER A 1 192 ? 12.468 -7.621 1.193 1.00 95.00 192 SER A N 1
ATOM 1525 C CA . SER A 1 192 ? 11.840 -6.878 2.294 1.00 95.00 192 SER A CA 1
ATOM 1526 C C . SER A 1 192 ? 10.379 -7.275 2.472 1.00 95.00 192 SER A C 1
ATOM 1528 O O . SER A 1 192 ? 9.958 -7.598 3.580 1.00 95.00 192 SER A O 1
ATOM 1530 N N . TYR A 1 193 ? 9.622 -7.301 1.373 1.00 97.56 193 TYR A N 1
ATOM 1531 C CA . TYR A 1 193 ? 8.225 -7.713 1.370 1.00 97.56 193 TYR A CA 1
ATOM 1532 C C . TYR A 1 193 ? 8.057 -9.162 1.837 1.00 97.56 193 TYR A C 1
ATOM 1534 O O . TYR A 1 193 ? 7.267 -9.416 2.737 1.00 97.56 193 TYR A O 1
ATOM 1542 N N . VAL A 1 194 ? 8.841 -10.100 1.302 1.00 96.00 194 VAL A N 1
ATOM 1543 C CA . VAL A 1 194 ? 8.793 -11.521 1.676 1.00 96.00 194 VAL A CA 1
ATOM 1544 C C . VAL A 1 194 ? 9.158 -11.726 3.144 1.00 96.00 194 VAL A C 1
ATOM 1546 O O . VAL A 1 194 ? 8.496 -12.514 3.816 1.00 96.00 194 VAL A O 1
ATOM 1549 N N . ALA A 1 195 ? 10.156 -11.008 3.672 1.00 94.88 195 ALA A N 1
ATOM 1550 C CA . ALA A 1 195 ? 10.509 -11.076 5.089 1.00 94.88 195 ALA A CA 1
ATOM 1551 C C . ALA A 1 195 ? 9.340 -10.621 5.976 1.00 94.88 195 ALA A C 1
ATOM 1553 O O . ALA A 1 195 ? 8.971 -11.322 6.915 1.00 94.88 195 ALA A O 1
ATOM 1554 N N . LEU A 1 196 ? 8.712 -9.493 5.631 1.00 97.00 196 LEU A N 1
ATOM 1555 C CA . LEU A 1 196 ? 7.536 -8.967 6.326 1.00 97.00 196 LEU A CA 1
ATOM 1556 C C . LEU A 1 196 ? 6.324 -9.897 6.220 1.00 97.00 196 LEU A C 1
ATOM 1558 O O . LEU A 1 196 ? 5.634 -10.145 7.205 1.00 97.00 196 LEU A O 1
ATOM 1562 N N . ALA A 1 197 ? 6.060 -10.416 5.025 1.00 96.62 197 ALA A N 1
ATOM 1563 C CA . ALA A 1 197 ? 4.931 -11.288 4.757 1.00 96.62 197 ALA A CA 1
ATOM 1564 C C . ALA A 1 197 ? 5.086 -12.645 5.455 1.00 96.62 197 ALA A C 1
ATOM 1566 O O . ALA A 1 197 ? 4.115 -13.157 6.003 1.00 96.62 197 ALA A O 1
ATOM 1567 N N . THR A 1 198 ? 6.298 -13.202 5.490 1.00 95.06 198 THR A N 1
ATOM 1568 C CA . THR A 1 198 ? 6.609 -14.429 6.241 1.00 95.06 198 THR A CA 1
ATOM 1569 C C . THR A 1 198 ? 6.382 -14.226 7.733 1.00 95.06 198 THR A C 1
ATOM 1571 O O . THR A 1 198 ? 5.645 -14.986 8.352 1.00 95.06 198 THR A O 1
ATOM 1574 N N . ASP A 1 199 ? 6.959 -13.165 8.295 1.00 94.81 199 ASP A N 1
ATOM 1575 C CA . ASP A 1 199 ? 6.859 -12.827 9.716 1.00 94.81 199 ASP A CA 1
ATOM 1576 C C . ASP A 1 199 ? 5.403 -12.604 10.177 1.00 94.81 199 ASP A C 1
ATOM 1578 O O . ASP A 1 199 ? 5.029 -12.955 11.293 1.00 94.81 199 ASP A O 1
ATOM 1582 N N . LEU A 1 200 ? 4.540 -12.097 9.294 1.00 95.94 200 LEU A N 1
ATOM 1583 C CA . LEU A 1 200 ? 3.111 -11.916 9.565 1.00 95.94 200 LEU A CA 1
ATOM 1584 C C . LEU A 1 200 ? 2.248 -13.147 9.217 1.00 95.94 200 LEU A C 1
ATOM 1586 O O . LEU A 1 200 ? 1.029 -13.126 9.428 1.00 95.94 200 LEU A O 1
ATOM 1590 N N . GLY A 1 201 ? 2.830 -14.211 8.657 1.00 94.88 201 GLY A N 1
ATOM 1591 C CA . GLY A 1 201 ? 2.093 -15.368 8.140 1.00 94.88 201 GLY A CA 1
ATOM 1592 C C . GLY A 1 201 ? 1.094 -14.979 7.045 1.00 94.88 201 GLY A C 1
ATOM 1593 O O . GLY A 1 201 ? -0.069 -15.383 7.090 1.00 94.88 201 GLY A O 1
ATOM 1594 N N . ILE A 1 202 ? 1.496 -14.081 6.145 1.00 96.06 202 ILE A N 1
ATOM 1595 C CA . ILE A 1 202 ? 0.719 -13.638 4.979 1.00 96.06 202 ILE A CA 1
ATOM 1596 C C . ILE A 1 202 ? 0.922 -14.591 3.805 1.00 96.06 202 ILE A C 1
ATOM 1598 O O . ILE A 1 202 ? -0.027 -14.833 3.068 1.00 96.06 202 ILE A O 1
ATOM 1602 N N . LEU A 1 203 ? 2.133 -15.123 3.625 1.00 9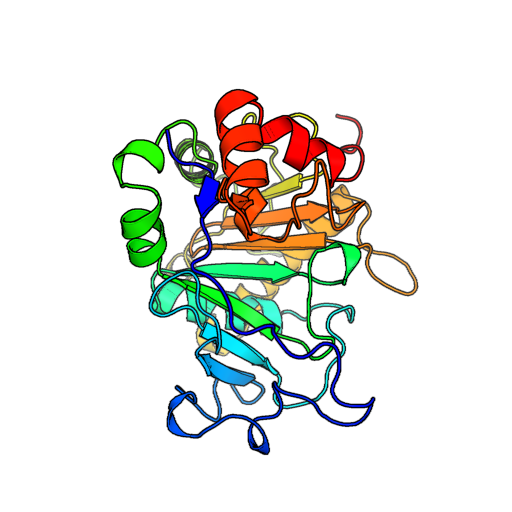1.88 203 LEU A N 1
ATOM 1603 C CA . LEU A 1 203 ? 2.428 -16.045 2.532 1.00 91.88 203 LEU A CA 1
ATOM 1604 C C . LEU A 1 203 ? 1.688 -17.367 2.776 1.00 91.88 203 LEU A C 1
ATOM 1606 O O . LEU A 1 203 ? 2.102 -18.158 3.618 1.00 91.88 203 LEU A O 1
ATOM 1610 N N . GLY A 1 204 ? 0.573 -17.566 2.076 1.00 79.56 204 GLY A N 1
ATOM 1611 C CA . GLY A 1 204 ? -0.139 -18.839 2.027 1.00 79.56 204 GLY A CA 1
ATOM 1612 C C . GLY A 1 204 ? 0.323 -19.702 0.853 1.00 79.56 204 GLY A C 1
ATOM 1613 O O . GLY A 1 204 ? 0.991 -19.215 -0.067 1.00 79.56 204 GLY A O 1
ATOM 1614 N N . ASP A 1 205 ? -0.074 -20.975 0.879 1.00 75.50 205 ASP A N 1
ATOM 1615 C CA . ASP A 1 205 ? 0.265 -21.956 -0.161 1.00 75.50 205 ASP A CA 1
ATOM 1616 C C . ASP A 1 205 ? -0.442 -21.661 -1.493 1.00 75.50 205 ASP A C 1
ATOM 1618 O O . ASP A 1 205 ? 0.136 -21.846 -2.561 1.00 75.50 205 ASP A O 1
ATOM 1622 N N . VAL A 1 206 ? -1.687 -21.171 -1.425 1.00 72.38 206 VAL A N 1
ATOM 1623 C CA . VAL A 1 206 ? -2.543 -20.914 -2.599 1.00 72.38 206 VAL A CA 1
ATOM 1624 C C . VAL A 1 206 ? -2.701 -19.417 -2.869 1.00 72.38 206 VAL A C 1
ATOM 1626 O O . VAL A 1 206 ? -2.548 -18.972 -4.002 1.00 72.38 206 VAL A O 1
ATOM 1629 N N . GLN A 1 207 ? -2.971 -18.623 -1.831 1.00 82.56 207 GLN A N 1
ATOM 1630 C CA . GLN A 1 207 ? -3.155 -17.176 -1.931 1.00 82.56 207 GLN A CA 1
ATOM 1631 C C . GLN A 1 207 ? -2.607 -16.486 -0.684 1.00 82.56 207 GLN A C 1
ATOM 1633 O O . GLN A 1 207 ? -2.567 -17.067 0.403 1.00 82.56 207 GLN A O 1
ATOM 1638 N N . GLU A 1 208 ? -2.157 -15.246 -0.843 1.00 92.00 208 GLU A N 1
ATOM 1639 C CA . GLU A 1 208 ? -1.697 -14.434 0.278 1.00 92.00 208 GLU A CA 1
ATOM 1640 C C . GLU A 1 208 ? -2.874 -14.004 1.155 1.00 92.00 208 GLU A C 1
ATOM 1642 O O . GLU A 1 208 ? -3.953 -13.695 0.662 1.00 92.00 208 GLU A O 1
ATOM 1647 N N . ALA A 1 209 ? -2.674 -13.935 2.469 1.00 95.19 209 ALA A N 1
ATOM 1648 C CA . ALA A 1 209 ? -3.688 -13.381 3.357 1.00 95.19 209 ALA A CA 1
ATOM 1649 C C . ALA A 1 209 ? -3.935 -11.887 3.047 1.00 95.19 209 ALA A C 1
ATOM 1651 O O . ALA A 1 209 ? -3.011 -11.181 2.618 1.00 95.19 209 ALA A O 1
ATOM 1652 N N . PRO A 1 210 ? -5.135 -11.353 3.346 1.00 96.75 210 PRO A N 1
ATOM 1653 C CA . PRO A 1 210 ? -5.415 -9.932 3.212 1.00 96.75 210 PRO A CA 1
ATOM 1654 C C . PRO A 1 210 ? -4.387 -9.067 3.932 1.00 96.75 210 PRO A C 1
ATOM 1656 O O . PRO A 1 210 ? -4.112 -9.239 5.119 1.00 96.75 210 PRO A O 1
ATOM 1659 N N . HIS A 1 211 ? -3.825 -8.106 3.211 1.00 98.00 211 HIS A N 1
ATOM 1660 C CA . HIS A 1 211 ? -2.808 -7.210 3.741 1.00 98.00 211 HIS A CA 1
ATOM 1661 C C . HIS A 1 211 ? -2.771 -5.862 3.019 1.00 98.00 211 HIS A C 1
ATOM 1663 O O . HIS A 1 211 ? -3.144 -5.740 1.847 1.00 98.00 211 HIS A O 1
ATOM 1669 N N . ASN A 1 212 ? -2.297 -4.845 3.732 1.00 98.19 212 ASN A N 1
ATOM 1670 C CA . ASN A 1 212 ? -1.932 -3.557 3.159 1.00 98.19 212 ASN A CA 1
ATOM 1671 C C . ASN A 1 212 ? -0.420 -3.425 3.065 1.00 98.19 212 ASN A C 1
ATOM 1673 O O . ASN A 1 212 ? 0.298 -3.914 3.937 1.00 98.19 212 ASN A O 1
ATOM 1677 N N . ILE A 1 213 ? 0.036 -2.694 2.052 1.00 98.12 213 ILE A N 1
ATOM 1678 C CA . ILE A 1 213 ? 1.410 -2.198 1.963 1.00 98.12 213 ILE A CA 1
ATOM 1679 C C . ILE A 1 213 ? 1.355 -0.681 1.972 1.00 98.12 213 ILE A C 1
ATOM 1681 O O . ILE A 1 213 ? 0.512 -0.091 1.299 1.00 98.12 213 ILE A O 1
ATOM 1685 N N . LEU A 1 214 ? 2.247 -0.059 2.728 1.00 96.75 214 LEU A N 1
ATOM 1686 C CA . LEU A 1 214 ? 2.566 1.355 2.644 1.00 96.75 214 LEU A CA 1
ATOM 1687 C C . LEU A 1 214 ? 4.054 1.470 2.324 1.00 96.75 214 LEU A C 1
ATOM 1689 O O . LEU A 1 214 ? 4.872 0.737 2.880 1.00 96.75 214 LEU A O 1
ATOM 1693 N N . LEU A 1 215 ? 4.400 2.377 1.423 1.00 94.44 215 LEU A N 1
ATOM 1694 C CA . LEU A 1 215 ? 5.738 2.493 0.871 1.00 94.44 215 LEU A CA 1
ATOM 1695 C C . LEU A 1 215 ? 6.121 3.962 0.718 1.00 94.44 215 LEU A C 1
ATOM 1697 O O . LEU A 1 215 ? 5.365 4.768 0.172 1.00 94.44 215 LEU A O 1
ATOM 1701 N N . SER A 1 216 ? 7.328 4.290 1.159 1.00 91.75 216 SER A N 1
ATOM 1702 C CA . SER A 1 216 ? 8.002 5.545 0.834 1.00 91.75 216 SER A CA 1
ATOM 1703 C C . SER A 1 216 ? 9.333 5.258 0.137 1.00 91.75 216 SER A C 1
ATOM 1705 O O . SER A 1 216 ? 9.698 4.105 -0.080 1.00 91.75 216 SER A O 1
ATOM 1707 N N . GLU A 1 217 ? 10.099 6.307 -0.159 1.00 88.56 217 GLU A N 1
ATOM 1708 C CA . GLU A 1 217 ? 11.475 6.160 -0.647 1.00 88.56 217 GLU A CA 1
ATOM 1709 C C . GLU A 1 217 ? 12.439 5.482 0.345 1.00 88.56 217 GLU A C 1
ATOM 1711 O O . GLU A 1 217 ? 13.529 5.078 -0.049 1.00 88.56 217 GLU A O 1
ATOM 1716 N N . ALA A 1 218 ? 12.080 5.409 1.631 1.00 89.00 218 ALA A N 1
ATOM 1717 C CA . ALA A 1 218 ? 12.997 5.034 2.708 1.00 89.00 218 ALA A CA 1
ATOM 1718 C C . ALA A 1 218 ? 12.482 3.897 3.596 1.00 89.00 218 ALA A C 1
ATOM 1720 O O . ALA A 1 218 ? 13.150 3.539 4.565 1.00 89.00 218 ALA A O 1
ATOM 1721 N N . TRP A 1 219 ? 11.299 3.343 3.326 1.00 92.50 219 TRP A N 1
ATOM 1722 C CA . TRP A 1 219 ? 10.739 2.235 4.102 1.00 92.50 219 TRP A CA 1
ATOM 1723 C C . TRP A 1 219 ? 9.551 1.580 3.399 1.00 92.50 219 TRP A C 1
ATOM 1725 O O . TRP A 1 219 ? 8.838 2.222 2.628 1.00 92.50 219 TRP A O 1
ATOM 1735 N N . ILE A 1 220 ? 9.312 0.318 3.750 1.00 95.69 220 ILE A N 1
ATOM 1736 C CA . ILE A 1 220 ? 8.116 -0.462 3.440 1.00 95.69 220 ILE A CA 1
ATOM 1737 C C . ILE A 1 220 ? 7.478 -0.955 4.748 1.00 95.69 220 ILE A C 1
ATOM 1739 O O . ILE A 1 220 ? 8.155 -1.492 5.625 1.00 95.69 220 ILE A O 1
ATOM 1743 N N . LEU A 1 221 ? 6.171 -0.754 4.886 1.00 96.31 221 LEU A N 1
ATOM 1744 C CA . LEU A 1 221 ? 5.341 -1.202 6.003 1.00 96.31 221 LEU A CA 1
ATOM 1745 C C . LEU A 1 221 ? 4.281 -2.155 5.450 1.00 96.31 221 LEU A C 1
ATOM 1747 O O . LEU A 1 221 ? 3.568 -1.807 4.511 1.00 96.31 221 LEU A O 1
ATOM 1751 N N . VAL A 1 222 ? 4.144 -3.332 6.049 1.00 98.00 222 VAL A N 1
ATOM 1752 C CA . VAL A 1 222 ? 3.098 -4.304 5.709 1.00 98.00 222 VAL A CA 1
ATOM 1753 C C . VAL A 1 222 ? 2.207 -4.502 6.922 1.00 98.00 222 VAL A C 1
ATOM 1755 O O . VAL A 1 222 ? 2.708 -4.629 8.037 1.00 98.00 222 VAL A O 1
ATOM 1758 N N . VAL A 1 223 ? 0.891 -4.540 6.714 1.00 97.50 223 VAL A N 1
ATOM 1759 C CA . VAL A 1 223 ? -0.097 -4.822 7.762 1.00 97.50 223 VAL A CA 1
ATOM 1760 C C . VAL A 1 223 ? -0.985 -5.979 7.334 1.00 97.50 223 VAL A C 1
ATOM 1762 O O . VAL A 1 223 ? -1.657 -5.881 6.310 1.00 97.50 223 VAL A O 1
ATOM 1765 N N . LYS A 1 224 ? -1.050 -7.044 8.136 1.00 97.50 224 LYS A N 1
ATOM 1766 C CA . LYS A 1 224 ? -2.000 -8.143 7.935 1.00 97.50 224 LYS A CA 1
ATOM 1767 C C . LYS A 1 224 ? -3.392 -7.729 8.407 1.00 97.50 224 LYS A C 1
ATOM 1769 O O . LYS A 1 224 ? -3.589 -7.279 9.539 1.00 97.50 224 LYS A O 1
ATOM 1774 N N . ARG A 1 225 ? -4.372 -7.891 7.527 1.00 97.00 225 ARG A N 1
ATOM 1775 C CA . ARG A 1 225 ? -5.758 -7.460 7.704 1.00 97.00 225 ARG A CA 1
ATOM 1776 C C . ARG A 1 225 ? -6.658 -8.639 8.032 1.00 97.00 225 ARG A C 1
ATOM 1778 O O . ARG A 1 225 ? -6.463 -9.740 7.535 1.00 97.00 225 ARG A O 1
ATOM 1785 N N . ALA A 1 226 ? -7.655 -8.373 8.869 1.00 95.94 226 ALA A N 1
ATOM 1786 C CA . ALA A 1 226 ? -8.676 -9.342 9.258 1.00 95.94 226 ALA A CA 1
ATOM 1787 C C . ALA A 1 226 ? -10.094 -8.882 8.899 1.00 95.94 226 ALA A C 1
ATOM 1789 O O . ALA A 1 226 ? -10.978 -9.713 8.714 1.00 95.94 226 ALA A O 1
ATOM 1790 N N . LYS A 1 227 ? -10.335 -7.566 8.809 1.00 95.38 227 LYS A N 1
ATOM 1791 C CA . LYS A 1 227 ? -11.652 -6.994 8.484 1.00 95.38 227 LYS A CA 1
ATOM 1792 C C . LYS A 1 227 ? -11.500 -5.748 7.624 1.00 95.38 227 LYS A C 1
ATOM 1794 O O . LYS A 1 227 ? -10.588 -4.962 7.864 1.00 95.38 227 LYS A O 1
ATOM 1799 N N . ALA A 1 228 ? -12.432 -5.515 6.700 1.00 94.00 228 ALA A N 1
ATOM 1800 C CA . ALA A 1 228 ? -12.466 -4.298 5.882 1.00 94.00 228 ALA A CA 1
ATOM 1801 C C . ALA A 1 228 ? -12.907 -3.052 6.671 1.00 94.00 228 ALA A C 1
ATOM 1803 O O . ALA A 1 228 ? -12.483 -1.936 6.366 1.00 94.00 228 ALA A O 1
ATOM 1804 N N . THR A 1 229 ? -13.760 -3.236 7.682 1.00 92.69 229 THR A N 1
ATOM 1805 C CA . THR A 1 229 ? -14.433 -2.149 8.404 1.00 92.69 229 THR A CA 1
ATOM 1806 C C . THR A 1 229 ? -14.400 -2.352 9.916 1.00 92.69 229 THR A C 1
ATOM 1808 O O . THR A 1 229 ? -14.532 -3.482 10.388 1.00 92.69 229 THR A O 1
ATOM 1811 N N . ALA A 1 230 ? -14.332 -1.263 10.680 1.00 90.25 230 ALA A N 1
ATOM 1812 C CA . ALA A 1 230 ? -14.566 -1.266 12.125 1.00 90.25 230 ALA A CA 1
ATOM 1813 C C . ALA A 1 230 ? -15.205 0.052 12.570 1.00 90.25 230 ALA A C 1
ATOM 1815 O O . ALA A 1 230 ? -14.871 1.109 12.041 1.00 90.25 230 ALA A O 1
ATOM 1816 N N . ARG A 1 231 ? -16.121 -0.010 13.549 1.00 85.50 231 ARG A N 1
ATOM 1817 C CA . ARG A 1 231 ? -16.835 1.162 14.101 1.00 85.50 231 ARG A CA 1
ATOM 1818 C C . ARG A 1 231 ? -17.452 2.073 13.021 1.00 85.50 231 ARG A C 1
ATOM 1820 O O . ARG A 1 231 ? -17.325 3.287 13.086 1.00 85.50 231 ARG A O 1
ATOM 1827 N N . GLY A 1 232 ? -18.056 1.479 11.988 1.00 82.50 232 GLY A N 1
ATOM 1828 C CA . GLY A 1 232 ? -18.658 2.222 10.868 1.00 82.50 232 GLY A CA 1
ATOM 1829 C C . GLY A 1 232 ? -17.660 2.814 9.861 1.00 82.50 232 GLY A C 1
ATOM 1830 O O . GLY A 1 232 ? -18.070 3.425 8.880 1.00 82.50 232 GLY A O 1
ATOM 1831 N N . VAL A 1 233 ? -16.354 2.601 10.047 1.00 84.44 233 VAL A N 1
ATOM 1832 C CA . VAL A 1 233 ? -15.302 3.127 9.168 1.00 84.44 233 VAL A CA 1
ATOM 1833 C C . VAL A 1 233 ? -14.801 2.044 8.229 1.00 84.44 233 VAL A C 1
ATOM 1835 O O . VAL A 1 233 ? -14.396 0.971 8.676 1.00 84.44 233 VAL A O 1
ATOM 1838 N N . ALA A 1 234 ? -14.766 2.340 6.931 1.00 88.81 234 ALA A N 1
ATOM 1839 C CA . ALA A 1 234 ? -14.031 1.537 5.960 1.00 88.81 234 ALA A CA 1
ATOM 1840 C C . ALA A 1 234 ? -12.537 1.862 6.030 1.00 88.81 234 ALA A C 1
ATOM 1842 O O . ALA A 1 234 ? -12.147 3.023 5.909 1.00 88.81 234 ALA A O 1
ATOM 1843 N N . VAL A 1 235 ? -11.706 0.836 6.205 1.00 90.94 235 VAL A N 1
ATOM 1844 C CA . VAL A 1 235 ? -10.273 0.990 6.454 1.00 90.94 235 VAL A CA 1
ATOM 1845 C C . VAL A 1 235 ? -9.458 0.412 5.299 1.00 90.94 235 VAL A C 1
ATOM 1847 O O . VAL A 1 235 ? -9.558 -0.772 4.974 1.00 90.94 235 VAL A O 1
ATOM 1850 N N . ASN A 1 236 ? -8.606 1.247 4.708 1.00 92.12 236 ASN A N 1
ATOM 1851 C CA . ASN A 1 236 ? -7.616 0.872 3.698 1.00 92.12 236 ASN A CA 1
ATOM 1852 C C . ASN A 1 236 ? -6.193 1.211 4.184 1.00 92.12 236 ASN A C 1
ATOM 1854 O O . ASN A 1 236 ? -6.009 1.617 5.333 1.00 92.12 236 ASN A O 1
ATOM 1858 N N . GLY A 1 237 ? -5.194 1.075 3.306 1.00 89.75 237 GLY A N 1
ATOM 1859 C CA . GLY A 1 237 ? -3.794 1.367 3.618 1.00 89.75 237 GLY A CA 1
ATOM 1860 C C . GLY A 1 237 ? -3.556 2.733 4.274 1.00 89.75 237 GLY A C 1
ATOM 1861 O O . GLY A 1 237 ? -2.829 2.800 5.259 1.00 89.75 237 GLY A O 1
ATOM 1862 N N . LEU A 1 238 ? -4.220 3.809 3.828 1.00 89.19 238 LEU A N 1
ATOM 1863 C CA . LEU A 1 238 ? -4.005 5.163 4.371 1.00 89.19 238 LEU A CA 1
ATOM 1864 C C . LEU A 1 238 ? -4.330 5.288 5.867 1.00 89.19 238 LEU A C 1
ATOM 1866 O O . LEU A 1 238 ? -3.706 6.087 6.564 1.00 89.19 238 LEU A O 1
ATOM 1870 N N . ALA A 1 239 ? -5.237 4.469 6.399 1.00 89.06 239 ALA A N 1
ATOM 1871 C CA . ALA A 1 239 ? -5.531 4.468 7.831 1.00 89.06 239 ALA A CA 1
ATOM 1872 C C . ALA A 1 239 ? -4.304 4.093 8.673 1.00 89.06 239 ALA A C 1
ATOM 1874 O O . ALA A 1 239 ? -4.084 4.666 9.739 1.00 89.06 239 ALA A O 1
ATOM 1875 N N . PHE A 1 240 ? -3.458 3.197 8.157 1.00 88.94 240 PHE A N 1
ATOM 1876 C CA . PHE A 1 240 ? -2.177 2.831 8.761 1.00 88.94 240 PHE A CA 1
ATOM 1877 C C . PHE A 1 240 ? -1.069 3.850 8.464 1.00 88.94 240 PHE A C 1
ATOM 1879 O O . PHE A 1 240 ? 0.071 3.618 8.829 1.00 88.94 240 PHE A O 1
ATOM 1886 N N . ALA A 1 241 ? -1.389 4.990 7.848 1.00 83.00 241 ALA A N 1
ATOM 1887 C CA . ALA A 1 241 ? -0.595 6.219 7.888 1.00 83.00 241 ALA A CA 1
ATOM 1888 C C . ALA A 1 241 ? -1.209 7.258 8.851 1.00 83.00 241 ALA A C 1
ATOM 1890 O O . ALA A 1 241 ? -0.893 8.441 8.766 1.00 83.00 241 ALA A O 1
ATOM 1891 N N . ALA A 1 242 ? -2.099 6.817 9.752 1.00 79.00 242 ALA A N 1
ATOM 1892 C CA . ALA A 1 242 ? -2.896 7.644 10.662 1.00 79.00 242 ALA A CA 1
ATOM 1893 C C . ALA A 1 242 ? -3.906 8.580 9.965 1.00 79.00 242 ALA A C 1
ATOM 1895 O O . ALA A 1 242 ? -4.277 9.618 10.515 1.00 79.00 242 ALA A O 1
ATOM 1896 N N . ILE A 1 243 ? -4.380 8.200 8.772 1.00 84.94 243 ILE A N 1
ATOM 1897 C CA . ILE A 1 243 ? -5.354 8.964 7.982 1.00 84.94 243 ILE A CA 1
ATOM 1898 C C . ILE A 1 243 ? -6.649 8.153 7.863 1.00 84.94 243 ILE A C 1
ATOM 1900 O O . ILE A 1 243 ? -6.817 7.337 6.956 1.00 84.94 243 ILE A O 1
ATOM 1904 N N . LEU A 1 244 ? -7.585 8.371 8.785 1.00 84.81 244 LEU A N 1
ATOM 1905 C CA . LEU A 1 244 ? -8.924 7.787 8.716 1.00 84.81 244 LEU A CA 1
ATOM 1906 C C . LEU A 1 244 ? -9.830 8.661 7.851 1.00 84.81 244 LEU A C 1
ATOM 1908 O O . LEU A 1 244 ? -9.866 9.878 8.009 1.00 84.81 244 LEU A O 1
ATOM 1912 N N . LEU A 1 245 ? -10.581 8.038 6.947 1.00 82.94 245 LEU A N 1
ATOM 1913 C CA . LEU A 1 245 ? -11.520 8.733 6.069 1.00 82.94 245 LEU A CA 1
ATOM 1914 C C . LEU A 1 245 ? -12.943 8.493 6.576 1.00 82.94 245 LEU A C 1
ATOM 1916 O O . LEU A 1 245 ? -13.431 7.363 6.543 1.00 82.94 245 LEU A O 1
ATOM 1920 N N . ALA A 1 246 ? -13.603 9.549 7.042 1.00 82.19 246 ALA A N 1
ATOM 1921 C CA . ALA A 1 246 ? -15.002 9.507 7.448 1.00 82.19 246 ALA A CA 1
ATOM 1922 C C . ALA A 1 246 ? -15.901 9.900 6.270 1.00 82.19 246 ALA A C 1
ATOM 1924 O O . ALA A 1 246 ? -15.552 10.777 5.478 1.00 82.19 246 ALA A O 1
ATOM 1925 N N . ARG A 1 247 ? -17.035 9.206 6.132 1.00 79.62 247 ARG A N 1
ATOM 1926 C CA . ARG A 1 247 ? -17.969 9.382 5.007 1.00 79.62 247 ARG A CA 1
ATOM 1927 C C . ARG A 1 247 ? -19.107 10.351 5.314 1.00 79.62 247 ARG A C 1
ATOM 1929 O O . ARG A 1 247 ? -19.676 10.902 4.381 1.00 79.62 247 ARG A O 1
ATOM 1936 N N . ASP A 1 248 ? -19.411 10.541 6.590 1.00 82.94 248 ASP A N 1
ATOM 1937 C CA . ASP A 1 248 ? -20.482 11.400 7.080 1.00 82.94 248 ASP A CA 1
ATOM 1938 C C . ASP A 1 248 ? -20.080 12.055 8.410 1.00 82.94 248 ASP A C 1
ATOM 1940 O O . ASP A 1 248 ? -19.093 11.668 9.053 1.00 82.94 248 ASP A O 1
ATOM 1944 N N . ALA A 1 249 ? -20.835 13.088 8.787 1.00 81.62 249 ALA A N 1
ATOM 1945 C CA . ALA A 1 249 ? -20.579 13.876 9.986 1.00 81.62 249 ALA A CA 1
ATOM 1946 C C . ALA A 1 249 ? -20.636 13.027 11.264 1.00 81.62 249 ALA A C 1
ATOM 1948 O O . ALA A 1 249 ? -19.784 13.203 12.133 1.00 81.62 249 ALA A O 1
ATOM 1949 N N . ASP A 1 250 ? -21.550 12.057 11.341 1.00 83.31 250 ASP A N 1
ATOM 1950 C CA . ASP A 1 250 ? -21.735 11.219 12.528 1.00 83.31 250 ASP A CA 1
ATOM 1951 C C . ASP A 1 250 ? -20.509 10.334 12.786 1.00 83.31 250 ASP A C 1
ATOM 1953 O O . ASP A 1 250 ? -19.981 10.289 13.902 1.00 83.31 250 ASP A O 1
ATOM 1957 N N . VAL A 1 251 ? -19.988 9.676 11.745 1.00 81.25 251 VAL A N 1
ATOM 1958 C CA . VAL A 1 251 ? -18.762 8.870 11.813 1.00 81.25 251 VAL A CA 1
ATOM 1959 C C . VAL A 1 251 ? -17.562 9.742 12.174 1.00 81.25 251 VAL A C 1
ATOM 1961 O O . VAL A 1 251 ? -16.706 9.327 12.957 1.00 81.25 251 VAL A O 1
ATOM 1964 N N . PHE A 1 252 ? -17.472 10.955 11.631 1.00 82.06 252 PHE A N 1
ATOM 1965 C CA . PHE A 1 252 ? -16.384 11.871 11.970 1.00 82.06 252 PHE A CA 1
ATOM 1966 C C . PHE A 1 252 ? -16.435 12.329 13.414 1.00 82.06 252 PHE A C 1
ATOM 1968 O O . PHE A 1 252 ? -15.420 12.241 14.108 1.00 82.06 252 PHE A O 1
ATOM 1975 N N . ASP A 1 253 ? -17.600 12.759 13.880 1.00 78.62 253 ASP A N 1
ATOM 1976 C CA . ASP A 1 253 ? -17.790 13.212 15.248 1.00 78.62 253 ASP 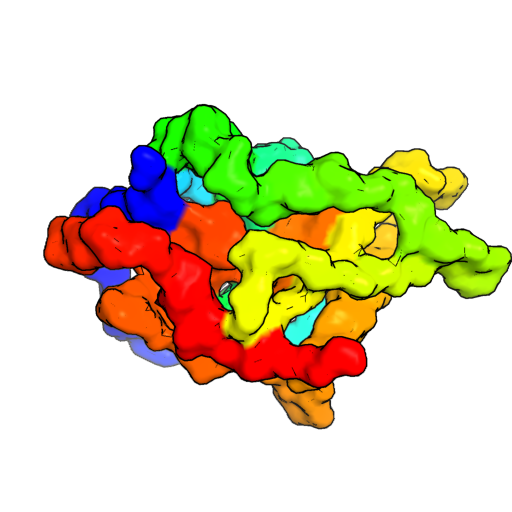A CA 1
ATOM 1977 C C . ASP A 1 253 ? -17.526 12.078 16.239 1.00 78.62 253 ASP A C 1
ATOM 1979 O O . ASP A 1 253 ? -16.857 12.301 17.251 1.00 78.62 253 ASP A O 1
ATOM 1983 N N . ALA A 1 254 ? -17.953 10.851 15.924 1.00 78.31 254 ALA A N 1
ATOM 1984 C CA . ALA A 1 254 ? -17.644 9.665 16.717 1.00 78.31 254 ALA A CA 1
ATOM 1985 C C . ALA A 1 254 ? -16.130 9.416 16.802 1.00 78.31 254 ALA A C 1
ATOM 1987 O O . ALA A 1 254 ? -15.579 9.299 17.897 1.00 78.31 254 ALA A O 1
ATOM 1988 N N . LEU A 1 255 ? -15.421 9.411 15.668 1.00 76.25 255 LEU A N 1
ATOM 1989 C CA . LEU A 1 255 ? -13.974 9.176 15.645 1.00 76.25 255 LEU A CA 1
ATOM 1990 C C . LEU A 1 255 ? -13.172 10.274 16.353 1.00 76.25 255 LEU A C 1
ATOM 1992 O O . LEU A 1 255 ? -12.169 9.986 17.014 1.00 76.25 255 LEU A O 1
ATOM 1996 N N . VAL A 1 256 ? -13.594 11.533 16.218 1.00 74.94 256 VAL A N 1
ATOM 1997 C CA . VAL A 1 256 ? -12.962 12.674 16.890 1.00 74.94 256 VAL A CA 1
ATOM 1998 C C . VAL A 1 256 ? -13.205 12.614 18.398 1.00 74.94 256 VAL A C 1
ATOM 2000 O O . VAL A 1 256 ? -12.277 12.867 19.175 1.00 74.94 256 VAL A O 1
ATOM 2003 N N . ARG A 1 257 ? -14.421 12.251 18.824 1.00 73.19 257 ARG A N 1
ATOM 2004 C CA . ARG A 1 257 ? -14.802 12.141 20.238 1.00 73.19 257 ARG A CA 1
ATOM 2005 C C . ARG A 1 257 ? -14.096 10.984 20.934 1.00 73.19 257 ARG A C 1
ATOM 2007 O O . ARG A 1 257 ? -13.583 11.174 22.034 1.00 73.19 257 ARG A O 1
ATOM 2014 N N . ASP A 1 258 ? -14.013 9.829 20.282 1.00 67.25 258 ASP A N 1
ATOM 2015 C CA . ASP A 1 258 ? -13.465 8.612 20.881 1.00 67.25 258 ASP A CA 1
ATOM 2016 C C . ASP A 1 258 ? -11.963 8.707 21.176 1.00 67.25 258 ASP A C 1
ATOM 2018 O O . ASP A 1 258 ? -11.468 7.965 22.024 1.00 67.25 258 ASP A O 1
ATOM 2022 N N . ARG A 1 259 ? -11.216 9.597 20.497 1.00 63.91 259 ARG A N 1
ATOM 2023 C CA . ARG A 1 259 ? -9.749 9.768 20.624 1.00 63.91 259 ARG A CA 1
ATOM 2024 C C . ARG A 1 259 ? -8.954 8.449 20.595 1.00 63.91 259 ARG A C 1
ATOM 2026 O O . ARG A 1 259 ? -7.832 8.384 21.092 1.00 63.91 259 ARG A O 1
ATOM 2033 N N . ARG A 1 260 ? -9.504 7.393 19.983 1.00 69.69 260 ARG A N 1
ATOM 2034 C CA . ARG A 1 260 ? -8.883 6.063 19.873 1.00 69.69 260 ARG A CA 1
ATOM 2035 C C . ARG A 1 260 ? -8.746 5.583 18.415 1.00 69.69 260 ARG A C 1
ATOM 2037 O O . ARG A 1 260 ? -9.169 4.473 18.105 1.00 69.69 260 ARG A O 1
ATOM 2044 N N . PRO A 1 261 ? -8.106 6.338 17.496 1.00 76.38 261 PRO A N 1
ATOM 2045 C CA . PRO A 1 261 ? -7.827 5.842 16.141 1.00 76.38 261 PRO A CA 1
ATOM 2046 C C . PRO A 1 261 ? -7.122 4.479 16.131 1.00 76.38 261 PRO A C 1
ATOM 2048 O O . PRO A 1 261 ? -7.453 3.607 15.334 1.00 76.38 261 PRO A O 1
ATOM 2051 N N . LEU A 1 262 ? -6.207 4.253 17.080 1.00 82.81 262 LEU A N 1
ATOM 2052 C CA . LEU A 1 262 ? -5.480 2.991 17.195 1.00 82.81 262 LEU A CA 1
ATOM 2053 C C . LEU A 1 262 ? -6.398 1.792 17.463 1.00 82.81 262 LEU A C 1
ATOM 2055 O O . LEU A 1 262 ? -6.119 0.706 16.966 1.00 82.81 262 LEU A O 1
ATOM 2059 N N . SER A 1 263 ? -7.504 1.951 18.201 1.00 85.88 263 SER A N 1
ATOM 2060 C CA . SER A 1 263 ? -8.420 0.825 18.398 1.00 85.88 263 SER A CA 1
ATOM 2061 C C . SER A 1 263 ? -9.136 0.458 17.103 1.00 85.88 263 SER A C 1
ATOM 2063 O O . SER A 1 263 ? -9.392 -0.717 16.883 1.00 85.88 263 SER A O 1
ATOM 2065 N N . VAL A 1 264 ? -9.422 1.422 16.216 1.00 88.62 264 VAL A N 1
ATOM 2066 C CA . VAL A 1 264 ? -9.985 1.123 14.886 1.00 88.62 264 VAL A CA 1
ATOM 2067 C C . VAL A 1 264 ? -8.987 0.295 14.083 1.00 88.62 264 VAL A C 1
ATOM 2069 O O . VAL A 1 264 ? -9.374 -0.720 13.516 1.00 88.62 264 VAL A O 1
ATOM 2072 N N . LEU A 1 265 ? -7.704 0.677 14.098 1.00 91.12 265 LEU A N 1
ATOM 2073 C CA . LEU A 1 265 ? -6.640 -0.058 13.405 1.00 91.12 265 LEU A CA 1
ATOM 2074 C C . LEU A 1 265 ? -6.449 -1.477 13.957 1.00 91.12 265 LEU A C 1
ATOM 2076 O O . LEU A 1 265 ? -6.293 -2.408 13.171 1.00 91.12 265 LEU A O 1
ATOM 2080 N N . ARG A 1 266 ? -6.511 -1.654 15.284 1.00 91.56 266 ARG A N 1
ATOM 2081 C CA . ARG A 1 266 ? -6.450 -2.977 15.931 1.00 91.56 266 ARG A CA 1
ATOM 2082 C C . ARG A 1 266 ? -7.596 -3.874 15.481 1.00 91.56 266 ARG A C 1
ATOM 2084 O O . ARG A 1 266 ? -7.350 -5.000 15.065 1.00 91.56 266 ARG A O 1
ATOM 2091 N N . ASP A 1 267 ? -8.822 -3.355 15.498 1.00 92.75 267 ASP A N 1
ATOM 2092 C CA . ASP A 1 267 ? -10.031 -4.129 15.192 1.00 92.75 267 ASP A CA 1
ATOM 2093 C C . ASP A 1 267 ? -10.073 -4.647 13.745 1.00 92.75 267 ASP A C 1
ATOM 2095 O O . ASP A 1 267 ? -10.742 -5.646 13.467 1.00 92.75 267 ASP A O 1
ATOM 2099 N N . VAL A 1 268 ? -9.379 -3.972 12.820 1.00 94.00 268 VAL A N 1
ATOM 2100 C CA . VAL A 1 268 ? -9.295 -4.372 11.405 1.00 94.00 268 VAL A CA 1
ATOM 2101 C C . VAL A 1 268 ? -8.044 -5.177 11.053 1.00 94.00 268 VAL A C 1
ATOM 2103 O O . VAL A 1 268 ? -7.934 -5.672 9.923 1.00 94.00 268 VAL A O 1
ATOM 2106 N N . SER A 1 269 ? -7.097 -5.296 11.980 1.00 93.31 269 SER A N 1
ATOM 2107 C CA . SER A 1 269 ? -5.859 -6.055 11.804 1.00 93.31 269 SER A CA 1
ATOM 2108 C C . SER A 1 269 ? -5.965 -7.453 12.402 1.00 93.31 269 SER A C 1
ATOM 2110 O O . SER A 1 269 ? -6.760 -7.689 13.310 1.00 93.31 269 SER A O 1
ATOM 2112 N N . ALA A 1 270 ? -5.165 -8.388 11.894 1.00 90.62 270 ALA A N 1
ATOM 2113 C CA . ALA A 1 270 ? -4.997 -9.674 12.564 1.00 90.62 270 ALA A CA 1
ATOM 2114 C C . ALA A 1 270 ? -4.298 -9.493 13.926 1.00 90.62 270 ALA A C 1
ATOM 2116 O O . ALA A 1 270 ? -3.703 -8.446 14.197 1.00 90.62 270 ALA A O 1
ATOM 2117 N N . ALA A 1 271 ? -4.341 -10.526 14.771 1.00 85.50 271 ALA A N 1
ATOM 2118 C CA . ALA A 1 271 ? -3.517 -10.550 15.974 1.00 85.50 271 ALA A CA 1
ATOM 2119 C C . ALA A 1 271 ? -2.027 -10.502 15.575 1.00 85.50 271 ALA A C 1
ATOM 2121 O O . ALA A 1 271 ? -1.639 -11.213 14.640 1.00 85.50 271 ALA A O 1
ATOM 2122 N N . PRO A 1 272 ? -1.199 -9.660 16.222 1.00 81.19 272 PRO A N 1
ATOM 2123 C CA . PRO A 1 272 ? 0.230 -9.639 15.942 1.00 81.19 272 PRO A CA 1
ATOM 2124 C C . PRO A 1 272 ? 0.846 -11.005 16.279 1.00 81.19 272 PRO A C 1
ATOM 2126 O O . PRO A 1 272 ? 0.373 -11.666 17.209 1.00 81.19 272 PRO A O 1
ATOM 2129 N N . PRO A 1 273 ? 1.886 -11.438 15.546 1.00 75.38 273 PRO A N 1
ATOM 2130 C CA . PRO A 1 273 ? 2.622 -12.638 15.920 1.00 75.38 273 PRO A CA 1
ATOM 2131 C C . PRO A 1 273 ? 3.234 -12.466 17.323 1.00 75.38 273 PRO A C 1
ATOM 2133 O O . PRO A 1 273 ? 3.465 -11.326 17.752 1.00 75.38 273 PRO A O 1
ATOM 2136 N N . PRO A 1 274 ? 3.462 -13.572 18.054 1.00 69.88 274 PRO A N 1
ATOM 2137 C CA . PRO A 1 274 ? 4.119 -13.526 19.355 1.00 69.88 274 PRO A CA 1
ATOM 2138 C C . PRO A 1 274 ? 5.507 -12.860 19.253 1.00 69.88 274 PRO A C 1
ATOM 2140 O O . PRO A 1 274 ? 6.101 -12.877 18.171 1.00 69.88 274 PRO A O 1
ATOM 2143 N N . PRO A 1 275 ? 5.983 -12.227 20.343 1.00 59.66 275 PRO A N 1
ATOM 2144 C CA . PRO A 1 275 ? 7.265 -11.525 20.376 1.00 59.66 275 PRO A CA 1
ATOM 2145 C C . PRO A 1 275 ? 8.473 -12.446 20.174 1.00 59.66 275 PRO A C 1
ATOM 2147 O O . PRO A 1 275 ? 8.378 -13.644 20.529 1.00 59.66 275 PRO A O 1
#

InterPro domains:
  IPR009163 Ap4A phosphorylase 1/2 [PTHR38420] (18-271)
  IPR019200 ATP adenylyltransferase, C-terminal [PF09830] (186-269)
  IPR036265 HIT-like superfamily [SSF54197] (6-113)
  IPR043171 Ap4A phosphorylase 1/2-like [G3DSA:3.30.428.70] (1-272)
  IPR045759 Ap4A phosphorylase 1/2, N-terminal domain [PF19327] (38-113)

Secondary structure (DSSP, 8-state):
---EEEPP-PPPPPS---TT--TTSGGGS-GGGEEEEEETTTEEEEE-SS-SSTT-EEEEESS--BTTSPPPHHHHHHHHHHHHHTTEEEEEE-STTTT---SB-EEEEEEHHHHHHHH-GGGSSSS-HHHHHHHSPTT-PBP-SS-S-B---B--GGGTTS-EEEEE---GGG-SS-HHHH-HHHHHHHHHHHHHHHHTT---SSSPPSEEEEE-SSEEEEEEBS-SEETTEE--GGGGGT-EEESSHHHHHHHHHH--HHHHHHHHBPPPPP-

Radius of gyration: 18.16 Å; chains: 1; bounding box: 52×42×44 Å